Protein AF-E3I6N0-F1 (afdb_monomer)

Solvent-accessible surface area (backbone atoms only — not comparable to full-atom values): 17277 Å² total; per-residue (Å²): 122,79,72,54,41,56,37,27,26,34,64,84,80,72,40,78,39,50,38,68,69,79,59,71,55,56,76,66,51,49,51,51,48,31,53,46,32,60,52,23,57,79,72,73,61,48,51,40,18,34,50,80,76,58,37,58,34,31,53,44,63,76,92,79,48,77,44,55,40,58,45,97,88,42,46,78,86,33,54,53,37,83,80,62,90,74,82,81,81,77,82,87,67,74,85,97,75,76,77,67,69,65,63,55,52,56,40,51,52,41,40,51,49,55,45,45,73,60,14,68,61,48,44,77,66,47,60,71,55,41,80,41,75,45,56,92,92,70,52,70,49,60,39,46,34,38,31,26,48,68,94,43,41,36,33,33,37,72,64,65,100,80,71,56,70,66,63,53,52,55,50,50,53,51,32,47,79,51,69,25,37,64,46,58,31,29,84,55,56,78,83,43,69,81,40,70,77,48,46,50,51,31,72,70,44,80,32,50,47,33,26,64,43,67,68,16,53,48,50,15,66,76,69,36,36,46,31,25,33,36,35,34,43,43,73,43,74,78,88,84,53,81,46,74,49,82,47,73,47,81,42,42,60,89,48,46,42,82,52,99,60,42,75,43,45,80,88,57,58,35,62,56,56,45,18,64,76,67,74,46,54,69,67,57,51,52,52,50,52,52,49,59,49,60,72,63,68,76,66,131

Radius of gyration: 21.7 Å; Cα contacts (8 Å, |Δi|>4): 474; chains: 1; bounding box: 38×61×58 Å

Secondary structure (DSSP, 8-state):
------EEEETTTTEEEEHHHHT---HHHHHHHHHHHHHHHHHT--SEEETTT--BEEEEESSS-EEEEE-TTS-TT-TT-TT-S---------SSS---THHHHHHHHHHHHHHHHHSTTEE--PPTT--EEPSTTS-EE--SEEEEETTEEEEEEEPPTT--HHHHHHHHHHHHHTT-EEEEEES-HHHHTTSHHHHHHHHHTTTEEEE--HHHHHHHHHHTS-EEEEEEEEEEE-SS-EEEEEEEEEEEGGGEEEETTEEEETTB-HHHHHHHHHT--HHHHHHHHHHHHHTTS---

Foldseek 3Di:
DQLFLQWKQFQVVRAIDGQCVVCVDPPVVLVVQQVVLVVCVVVVNARIARLQPRAGWHWDADPHDTTIAHDPVPCLVPLNHDCNDPDDDDDDDDDDDDDDPVSNLSSVLSLVLSLLVQAPQKDPWDDAQDWDQADPPLGIGGARIWIGRNNATEGEHEDDLDDAPVVVVSVLVSCLNRRHAYAYEYACVPVQVPDDRSVVVCVLQLFKHWYDYSVQSSCSSVVSFRKTWMKGWAWDDPPPDIDIDIDIDIATPVQWDQPSSHTHGVVDNRVVNVCVVVVHDPVVVVVVSVVVVVVVVPDD

Organism: Rhodomicrobium vannielii (strain ATCC 17100 / DSM 162 / LMG 4299 / NCIMB 10020 / ATH 3.1.1) (NCBI:txid648757)

Sequence (300 aa):
MPLGIPVVYDSISGNLVETKLALDLDDKGISHLRARTRQERRSGASRYHCGLCRDPLYVSNSGGIPHFAHYIESGRHCAWRAGSPRNLDEISASRFGGKPEGKLHAGLLRTLKVLCERSTGFSEVGTPNATFFGIEGTGHRYPDLQACFLEHRLAFEFQPSRTYLTTISDREIFYRQNRVFLIWLFHDFENWKGRQTERDIVALRSRHAFELDEQAIISTIESGSLTFKAHWQLPEYNGAQLSWHWESRLVRMEELHFDDFLVETLAAQPWLCEAELLNMTHAALIIKFEKYWAERLDWG

Structure (mmCIF, N/CA/C/O backbone):
data_AF-E3I6N0-F1
#
_entry.id   AF-E3I6N0-F1
#
loop_
_atom_site.group_PDB
_atom_site.id
_atom_site.type_symbol
_atom_site.label_atom_id
_atom_site.label_alt_id
_atom_site.label_comp_id
_atom_site.label_asym_id
_atom_site.label_entity_id
_atom_site.label_seq_id
_atom_site.pdbx_PDB_ins_code
_atom_site.Cartn_x
_atom_site.Cartn_y
_atom_site.Cartn_z
_atom_site.occupancy
_atom_site.B_iso_or_equiv
_atom_site.auth_seq_id
_atom_site.auth_comp_id
_atom_site.auth_asym_id
_atom_site.auth_atom_id
_atom_site.pdbx_PDB_model_num
ATOM 1 N N . MET A 1 1 ? 11.598 4.810 8.500 1.00 31.25 1 MET A N 1
ATOM 2 C CA . MET A 1 1 ? 10.795 5.756 9.315 1.00 31.25 1 MET A CA 1
ATOM 3 C C . MET A 1 1 ? 9.701 4.987 10.043 1.00 31.25 1 MET A C 1
ATOM 5 O O . MET A 1 1 ? 9.278 3.977 9.497 1.00 31.25 1 MET A O 1
ATOM 9 N N . PRO A 1 2 ? 9.236 5.374 11.250 1.00 35.50 2 PRO A N 1
ATOM 10 C CA . PRO A 1 2 ? 7.890 4.955 11.642 1.00 35.50 2 PRO A CA 1
ATOM 11 C C . PRO A 1 2 ? 6.936 5.467 10.556 1.00 35.50 2 PRO A C 1
ATOM 13 O O . PRO A 1 2 ? 7.168 6.565 10.056 1.00 35.50 2 PRO A O 1
ATOM 16 N N . LEU A 1 3 ? 5.930 4.689 10.162 1.00 50.62 3 LEU A N 1
ATOM 17 C CA . LEU A 1 3 ? 4.883 5.174 9.262 1.00 50.62 3 LEU A CA 1
ATOM 18 C C . LEU A 1 3 ? 4.161 6.305 10.000 1.00 50.62 3 LEU A C 1
ATOM 20 O O . LEU A 1 3 ? 3.264 6.065 10.808 1.00 50.62 3 LEU A O 1
ATOM 24 N N . GLY A 1 4 ? 4.670 7.527 9.842 1.00 68.19 4 GLY A N 1
ATOM 25 C CA . GLY A 1 4 ? 3.975 8.730 10.250 1.00 68.19 4 GLY A CA 1
ATOM 26 C C . GLY A 1 4 ? 2.660 8.783 9.494 1.00 68.19 4 GLY A C 1
ATOM 27 O O . GLY A 1 4 ? 2.481 8.075 8.507 1.00 68.19 4 GLY A O 1
ATOM 28 N N . ILE A 1 5 ? 1.732 9.602 9.969 1.00 81.56 5 ILE A N 1
ATOM 29 C CA . ILE A 1 5 ? 0.503 9.869 9.228 1.00 81.56 5 ILE A CA 1
ATOM 30 C C . ILE A 1 5 ? 0.931 10.393 7.850 1.00 81.56 5 ILE A C 1
ATOM 32 O O . ILE A 1 5 ? 1.545 11.456 7.822 1.00 81.56 5 ILE A O 1
ATOM 36 N N . PRO A 1 6 ? 0.702 9.657 6.748 1.00 78.12 6 PRO A N 1
ATOM 37 C CA . PRO A 1 6 ? 1.181 10.054 5.425 1.00 78.12 6 PRO A CA 1
ATOM 38 C C . PRO A 1 6 ? 0.300 11.156 4.829 1.00 78.12 6 PRO A C 1
ATOM 40 O O . PRO A 1 6 ? 0.752 11.962 4.032 1.00 78.12 6 PRO A O 1
ATOM 43 N N . VAL A 1 7 ? -0.958 11.225 5.268 1.00 85.62 7 VAL A N 1
ATOM 44 C CA . VAL A 1 7 ? -1.957 12.138 4.717 1.00 85.62 7 VAL A CA 1
ATOM 45 C C . VAL A 1 7 ? -2.732 12.796 5.835 1.00 85.62 7 VAL A C 1
ATOM 47 O O . VAL A 1 7 ? -3.233 12.122 6.747 1.00 85.62 7 VAL A O 1
ATOM 50 N N . VAL A 1 8 ? -2.902 14.106 5.732 1.00 91.44 8 VAL A N 1
ATOM 51 C CA . VAL A 1 8 ? -3.792 14.867 6.602 1.00 91.44 8 VAL A CA 1
ATOM 52 C C . VAL A 1 8 ? -4.948 15.439 5.808 1.00 91.44 8 VAL A C 1
ATOM 54 O O . VAL A 1 8 ? -4.796 15.831 4.660 1.00 91.44 8 VAL A O 1
ATOM 57 N N . TYR A 1 9 ? -6.117 15.498 6.428 1.00 91.75 9 TYR A N 1
ATOM 58 C CA . TYR A 1 9 ? -7.195 16.349 5.959 1.00 91.75 9 TYR A CA 1
ATOM 59 C C . TYR A 1 9 ? -7.017 17.740 6.560 1.00 91.75 9 TYR A C 1
ATOM 61 O O . TYR A 1 9 ? -6.956 17.878 7.786 1.00 91.75 9 TYR A O 1
ATOM 69 N N . ASP A 1 10 ? -6.925 18.750 5.704 1.00 92.94 10 ASP A N 1
ATOM 70 C CA . ASP A 1 10 ? -6.882 20.152 6.097 1.00 92.94 10 ASP A CA 1
ATOM 71 C C . ASP A 1 10 ? -8.290 20.746 6.006 1.00 92.94 10 ASP A C 1
ATOM 73 O O . ASP A 1 10 ? -8.842 20.920 4.921 1.00 92.94 10 ASP A O 1
ATOM 77 N N . SER A 1 11 ? -8.879 21.078 7.154 1.00 90.69 11 SER A N 1
ATOM 78 C CA . SER A 1 11 ? -10.244 21.603 7.213 1.00 90.69 11 SER A CA 1
ATOM 79 C C . SER A 1 11 ? -10.406 22.996 6.601 1.00 90.69 11 SER A C 1
ATOM 81 O O . SER A 1 11 ? -11.535 23.383 6.313 1.00 90.69 11 SER A O 1
ATOM 83 N N . ILE A 1 12 ? -9.315 23.740 6.371 1.00 89.88 12 ILE A N 1
ATOM 84 C CA . ILE A 1 12 ? -9.377 25.037 5.683 1.00 89.88 12 ILE A CA 1
ATOM 85 C C . ILE A 1 12 ? -9.515 24.843 4.176 1.00 89.88 12 ILE A C 1
ATOM 87 O O . ILE A 1 12 ? -10.344 25.500 3.553 1.00 89.88 12 ILE A O 1
ATOM 91 N N . SER A 1 13 ? -8.697 23.972 3.584 1.00 89.12 13 SER A N 1
ATOM 92 C CA . SER A 1 13 ? -8.760 23.707 2.143 1.00 89.12 13 SER A CA 1
ATOM 93 C C . SER A 1 13 ? -9.886 22.740 1.774 1.00 89.12 13 SER A C 1
ATOM 95 O O . SER A 1 13 ? -10.303 22.716 0.621 1.00 89.12 13 SER A O 1
ATOM 97 N N . GLY A 1 14 ? -10.368 21.944 2.733 1.00 88.44 14 GLY A N 1
ATOM 98 C CA . GLY A 1 14 ? -11.331 20.872 2.487 1.00 88.44 14 GLY A CA 1
ATOM 99 C C . GLY A 1 14 ? -10.721 19.663 1.774 1.00 88.44 14 GLY A C 1
ATOM 100 O O . GLY A 1 14 ? -11.461 18.785 1.338 1.00 88.44 14 GLY A O 1
ATOM 101 N N . ASN A 1 15 ? -9.391 19.597 1.669 1.00 87.81 15 ASN A N 1
ATOM 102 C CA . ASN A 1 15 ? -8.685 18.597 0.874 1.00 87.81 15 ASN A CA 1
ATOM 103 C C . ASN A 1 15 ? -7.792 17.697 1.728 1.00 87.81 15 ASN A C 1
ATOM 105 O O . ASN A 1 15 ? -7.414 18.020 2.861 1.00 87.81 15 ASN A O 1
ATOM 109 N N . LEU A 1 16 ? -7.448 16.549 1.152 1.00 86.75 16 LEU A N 1
ATOM 110 C CA . LEU A 1 16 ? -6.368 15.706 1.639 1.00 86.75 16 LEU A CA 1
ATOM 111 C C . LEU A 1 16 ? -5.040 16.276 1.134 1.00 86.75 16 LEU A C 1
ATOM 113 O O . LEU A 1 16 ? -4.947 16.785 0.023 1.00 86.75 16 LEU A O 1
ATOM 117 N N . VAL A 1 17 ? -4.031 16.265 1.997 1.00 88.81 17 VAL A N 1
ATOM 118 C CA . VAL A 1 17 ? -2.721 16.857 1.729 1.00 88.81 17 VAL A CA 1
ATOM 119 C C . VAL A 1 17 ? -1.645 15.886 2.199 1.00 88.81 17 VAL A C 1
ATOM 121 O O . VAL A 1 17 ? -1.730 15.356 3.314 1.00 88.81 17 VAL A O 1
ATOM 124 N N . GLU A 1 18 ? -0.626 15.675 1.359 1.00 85.25 18 GLU A N 1
ATOM 125 C CA . GLU A 1 18 ? 0.615 14.988 1.736 1.00 85.25 18 GLU A CA 1
ATOM 126 C C . GLU A 1 18 ? 1.183 15.597 3.014 1.00 85.25 18 GLU A C 1
ATOM 128 O O . GLU A 1 18 ? 1.328 16.818 3.130 1.00 85.25 18 GLU A O 1
ATOM 133 N N . THR A 1 19 ? 1.561 14.757 3.975 1.00 85.94 19 THR A N 1
ATOM 134 C CA . THR A 1 19 ? 2.142 15.245 5.228 1.00 85.94 19 THR A CA 1
ATOM 135 C C . THR A 1 19 ? 3.418 16.035 4.977 1.00 85.94 19 THR A C 1
ATOM 137 O O . THR A 1 19 ? 3.652 17.028 5.664 1.00 85.94 19 THR A O 1
ATOM 140 N N . LYS A 1 20 ? 4.227 15.632 3.990 1.00 83.56 20 LYS A N 1
ATOM 141 C CA . LYS A 1 20 ? 5.432 16.378 3.606 1.00 83.56 20 LYS A CA 1
ATOM 142 C C . LYS A 1 20 ? 5.096 17.794 3.156 1.00 83.56 20 LYS A C 1
ATOM 144 O O . LYS A 1 20 ? 5.704 18.726 3.658 1.00 83.56 20 LYS A O 1
ATOM 149 N N . LEU A 1 21 ? 4.091 17.952 2.297 1.00 85.94 21 LEU A N 1
ATOM 150 C CA . LEU A 1 21 ? 3.661 19.260 1.805 1.00 85.94 21 LEU A CA 1
ATOM 151 C C . LEU A 1 21 ? 3.028 20.109 2.919 1.00 85.94 21 LEU A C 1
ATOM 153 O O . LEU A 1 21 ? 3.318 21.293 3.050 1.00 85.94 21 LEU A O 1
ATOM 157 N N . ALA A 1 22 ? 2.209 19.501 3.781 1.00 88.94 22 ALA A N 1
ATOM 158 C CA . ALA A 1 22 ? 1.596 20.187 4.920 1.00 88.94 22 ALA A CA 1
ATOM 159 C C . ALA A 1 22 ? 2.615 20.635 5.992 1.00 88.94 22 ALA A C 1
ATOM 161 O O . ALA A 1 22 ? 2.304 21.497 6.821 1.00 8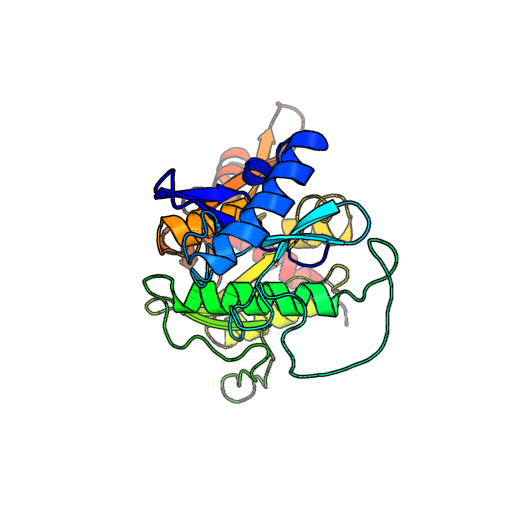8.94 22 ALA A O 1
ATOM 162 N N . LEU A 1 23 ? 3.810 20.038 5.996 1.00 90.06 23 LEU A N 1
ATOM 163 C CA . LEU A 1 23 ? 4.926 20.365 6.884 1.00 90.06 23 LEU A CA 1
ATOM 164 C C . LEU A 1 23 ? 6.101 21.023 6.147 1.00 90.06 23 LEU A C 1
ATOM 166 O O . LEU A 1 23 ? 7.162 21.169 6.752 1.00 90.06 23 LEU A O 1
ATOM 170 N N . ASP A 1 24 ? 5.925 21.439 4.891 1.00 89.38 24 ASP A N 1
ATOM 171 C CA . ASP A 1 24 ? 6.944 22.160 4.124 1.00 89.38 24 ASP A CA 1
ATOM 172 C C . ASP A 1 24 ? 6.998 23.627 4.575 1.00 89.38 24 ASP A C 1
ATOM 174 O O . ASP A 1 24 ? 6.466 24.545 3.952 1.00 89.38 24 ASP A O 1
ATOM 178 N N . LEU A 1 25 ? 7.541 23.824 5.774 1.00 88.56 25 LEU A N 1
ATOM 179 C CA . LEU A 1 25 ? 7.637 25.098 6.471 1.00 88.56 25 LEU A CA 1
ATOM 180 C C . LEU A 1 25 ? 9.044 25.242 7.054 1.00 88.56 25 LEU A C 1
ATOM 182 O O . LEU A 1 25 ? 9.685 24.257 7.421 1.00 88.56 25 LEU A O 1
ATOM 186 N N . ASP A 1 26 ? 9.490 26.484 7.224 1.00 88.06 26 ASP A N 1
ATOM 187 C CA . ASP A 1 26 ? 10.712 26.782 7.967 1.00 88.06 26 ASP A CA 1
ATOM 188 C C . ASP A 1 26 ? 10.567 26.448 9.469 1.00 88.06 26 ASP A C 1
ATOM 190 O O . ASP A 1 26 ? 9.471 26.218 9.992 1.00 88.06 26 ASP A O 1
ATOM 194 N N . ASP A 1 27 ? 11.678 26.448 10.211 1.00 85.19 27 ASP A N 1
ATOM 195 C CA . ASP A 1 27 ? 11.686 26.107 11.644 1.00 85.19 27 ASP A CA 1
ATOM 196 C C . ASP A 1 27 ? 10.725 26.972 12.475 1.00 85.19 27 ASP A C 1
ATOM 198 O O . ASP A 1 27 ? 10.099 26.508 13.443 1.00 85.19 27 ASP A O 1
ATOM 202 N N . LYS A 1 28 ? 10.582 28.244 12.087 1.00 88.88 28 LYS A N 1
ATOM 203 C CA . LYS A 1 28 ? 9.653 29.183 12.713 1.00 88.88 28 LYS A CA 1
ATOM 204 C C . LYS A 1 28 ? 8.205 28.786 12.417 1.00 88.88 28 LYS A C 1
ATOM 206 O O . LYS A 1 28 ? 7.396 28.722 13.347 1.00 88.88 28 LYS A O 1
ATOM 211 N N . GLY A 1 29 ? 7.883 28.464 11.168 1.00 89.19 29 GLY A N 1
ATOM 212 C CA . GLY A 1 29 ? 6.583 27.976 10.726 1.00 89.19 29 GLY A CA 1
ATOM 213 C C . GLY A 1 29 ? 6.192 26.669 11.410 1.00 89.19 29 GLY A C 1
ATOM 214 O O . GLY A 1 29 ? 5.095 26.577 11.965 1.00 89.19 29 GLY A O 1
ATOM 215 N N . ILE A 1 30 ? 7.110 25.703 11.501 1.00 89.88 30 ILE A N 1
ATOM 216 C CA . ILE A 1 30 ? 6.910 24.461 12.261 1.00 89.88 30 ILE A CA 1
ATOM 217 C C . ILE A 1 30 ? 6.642 24.758 13.738 1.00 89.88 30 ILE A C 1
ATOM 219 O O . ILE A 1 30 ? 5.720 24.191 14.330 1.00 89.88 30 ILE A O 1
ATOM 223 N N . SER A 1 31 ? 7.402 25.663 14.356 1.00 87.19 31 SER A N 1
ATOM 224 C CA . SER A 1 31 ? 7.208 26.035 15.763 1.00 87.19 31 SER A CA 1
ATOM 225 C C . SER A 1 31 ? 5.839 26.678 16.010 1.00 87.19 31 SER A C 1
ATOM 227 O O . SER A 1 31 ? 5.142 26.296 16.957 1.00 87.19 31 SER A O 1
ATOM 229 N N . HIS A 1 32 ? 5.403 27.582 15.128 1.00 90.38 32 HIS A N 1
ATOM 230 C CA . HIS A 1 32 ? 4.064 28.169 15.183 1.00 90.38 32 HIS A CA 1
ATOM 231 C C . HIS A 1 32 ? 2.970 27.124 14.976 1.00 90.38 32 HIS A C 1
ATOM 233 O O . HIS A 1 32 ? 2.006 27.089 15.741 1.00 90.38 32 HIS A O 1
ATOM 239 N N . LEU A 1 33 ? 3.124 26.234 13.997 1.00 90.31 33 LEU A N 1
ATOM 240 C CA . LEU A 1 33 ? 2.146 25.192 13.706 1.00 90.31 33 LEU A CA 1
ATOM 241 C C . LEU A 1 33 ? 1.995 24.202 14.874 1.00 90.31 33 LEU A C 1
ATOM 243 O O . LEU A 1 33 ? 0.883 23.801 15.231 1.00 90.31 33 LEU A O 1
ATOM 247 N N . ARG A 1 34 ? 3.099 23.856 15.542 1.00 90.19 34 ARG A N 1
ATOM 248 C CA . ARG A 1 34 ? 3.086 23.045 16.769 1.00 90.19 34 ARG A CA 1
ATOM 249 C C . ARG A 1 34 ? 2.342 23.729 17.912 1.00 90.19 34 ARG A C 1
ATOM 251 O O . ARG A 1 34 ? 1.561 23.076 18.602 1.00 90.19 34 ARG A O 1
ATOM 258 N N . ALA A 1 35 ? 2.580 25.023 18.128 1.00 87.44 35 ALA A N 1
ATOM 259 C CA . ALA A 1 35 ? 1.868 25.788 19.149 1.00 87.44 35 ALA A CA 1
ATOM 260 C C . ALA A 1 35 ? 0.366 25.858 18.832 1.00 87.44 35 ALA A C 1
ATOM 262 O O . ALA A 1 35 ? -0.466 25.562 19.693 1.00 87.44 35 ALA A O 1
ATOM 263 N N . ARG A 1 36 ? 0.031 26.151 17.571 1.00 89.12 36 ARG A N 1
ATOM 264 C CA . ARG A 1 36 ? -1.346 26.299 17.097 1.00 89.12 36 ARG A CA 1
ATOM 265 C C . ARG A 1 36 ? -2.141 25.006 17.228 1.00 89.12 36 ARG A C 1
ATOM 267 O O . ARG A 1 36 ? -3.167 25.003 17.892 1.00 89.12 36 ARG A O 1
ATOM 274 N N . THR A 1 37 ? -1.633 23.885 16.716 1.00 88.50 37 THR A N 1
ATOM 275 C CA . THR A 1 37 ? -2.331 22.584 16.805 1.00 88.50 37 THR A CA 1
ATOM 276 C C . THR A 1 37 ? -2.563 22.123 18.249 1.00 88.50 37 THR A C 1
ATOM 278 O O . THR A 1 37 ? -3.537 21.434 18.546 1.00 88.50 37 THR A O 1
ATOM 281 N N . ARG A 1 38 ? -1.714 22.524 19.204 1.00 83.25 38 ARG A N 1
ATOM 282 C CA . ARG A 1 38 ? -1.959 22.267 20.635 1.00 83.25 38 ARG A CA 1
ATOM 283 C C . ARG A 1 38 ? -3.056 23.158 21.218 1.00 83.25 38 ARG A C 1
ATOM 285 O O . ARG A 1 38 ? -3.805 22.693 22.075 1.00 83.25 38 ARG A O 1
ATOM 292 N N . GLN A 1 39 ? -3.143 24.409 20.771 1.00 83.25 39 GLN A N 1
ATOM 293 C CA . GLN A 1 39 ? -4.188 25.348 21.173 1.00 83.25 39 GLN A CA 1
ATOM 294 C C . GLN A 1 39 ? -5.548 24.963 20.577 1.00 83.25 39 GLN A C 1
ATOM 296 O O . GLN A 1 39 ? -6.521 24.869 21.320 1.00 83.25 39 GLN A O 1
ATOM 301 N N . GLU A 1 40 ? -5.596 24.666 19.277 1.00 83.38 40 GLU A N 1
ATOM 302 C CA . GLU A 1 40 ? -6.806 24.279 18.538 1.00 83.38 40 GLU A CA 1
ATOM 303 C C . GLU A 1 40 ? -7.504 23.054 19.149 1.00 83.38 40 GLU A C 1
ATOM 305 O O . GLU A 1 40 ? -8.732 22.990 19.175 1.00 83.38 40 GLU A O 1
ATOM 310 N N . ARG A 1 41 ? -6.740 22.109 19.722 1.00 75.31 41 ARG A N 1
ATOM 311 C CA . ARG A 1 41 ? -7.311 20.965 20.453 1.00 75.31 41 ARG A CA 1
ATOM 312 C C . ARG A 1 41 ? -8.241 21.415 21.578 1.00 75.31 41 ARG A C 1
ATOM 314 O O . ARG A 1 41 ? -9.280 20.805 21.794 1.00 75.31 41 ARG A O 1
ATOM 321 N N . ARG A 1 42 ? -7.848 22.451 22.327 1.00 70.19 42 ARG A N 1
ATOM 322 C CA . ARG A 1 42 ? -8.598 22.926 23.501 1.00 70.19 42 ARG A CA 1
ATOM 323 C C . ARG A 1 42 ? -9.908 23.597 23.105 1.00 70.19 42 ARG A C 1
ATOM 325 O O . ARG A 1 42 ? -10.847 23.562 23.886 1.00 70.19 42 ARG A O 1
ATOM 332 N N . SER A 1 43 ? -9.961 24.192 21.916 1.00 76.75 43 SER A N 1
ATOM 333 C CA . SER A 1 43 ? -11.157 24.844 21.382 1.00 76.75 43 SER A CA 1
ATOM 334 C C . SER A 1 43 ? -12.005 23.935 20.488 1.00 76.75 43 SER A C 1
ATOM 336 O O . SER A 1 43 ? -13.040 24.379 20.007 1.00 76.75 43 SER A O 1
ATOM 338 N N . GLY A 1 44 ? -11.575 22.693 20.228 1.00 76.38 44 GLY A N 1
ATOM 339 C CA . GLY A 1 44 ? -12.253 21.776 19.303 1.00 76.38 44 GLY A CA 1
ATOM 340 C C . GLY A 1 44 ? -12.170 22.191 17.828 1.00 76.38 44 GLY A C 1
ATOM 341 O O . GLY A 1 44 ? -12.856 21.609 16.996 1.00 76.38 44 GLY A O 1
ATOM 342 N N . ALA A 1 45 ? -11.328 23.173 17.493 1.00 84.06 45 ALA A N 1
ATOM 343 C CA . ALA A 1 45 ? -11.215 23.770 16.160 1.00 84.06 45 ALA A CA 1
ATOM 344 C C . ALA A 1 45 ? -9.928 23.327 15.445 1.00 84.06 45 ALA A C 1
ATOM 346 O O . ALA A 1 45 ? -9.219 24.141 14.855 1.00 84.06 45 ALA A O 1
ATOM 347 N N . SER A 1 46 ? -9.576 22.044 15.569 1.00 90.12 46 SER A N 1
ATOM 348 C CA . SER A 1 46 ? -8.389 21.482 14.921 1.00 90.12 46 SER A CA 1
ATOM 349 C C . SER A 1 46 ? -8.449 21.684 13.414 1.00 90.12 46 SER A C 1
ATOM 351 O O . SER A 1 46 ? -9.425 21.317 12.769 1.00 90.12 46 SER A O 1
ATOM 353 N N . ARG A 1 47 ? -7.388 22.262 12.843 1.00 92.44 47 ARG A N 1
ATOM 354 C CA . ARG A 1 47 ? -7.282 22.380 11.386 1.00 92.44 47 ARG A CA 1
ATOM 355 C C . ARG A 1 47 ? -6.992 21.033 10.735 1.00 92.44 47 ARG A C 1
ATOM 357 O O . ARG A 1 47 ? -7.595 20.669 9.733 1.00 92.44 47 ARG A O 1
ATOM 364 N N . TYR A 1 48 ? -6.018 20.318 11.290 1.00 93.75 48 TYR A N 1
ATOM 365 C CA . TYR A 1 48 ? -5.504 19.095 10.691 1.00 93.75 48 TYR A CA 1
ATOM 366 C C . TYR A 1 48 ? -6.115 17.864 11.344 1.00 93.75 48 TYR A C 1
ATOM 368 O O . TYR A 1 48 ? -6.072 17.689 12.565 1.00 93.75 48 TYR A O 1
ATOM 376 N N . HIS A 1 49 ? -6.635 16.990 10.495 1.00 92.50 49 HIS A N 1
ATOM 377 C CA . HIS A 1 49 ? -7.233 15.717 10.857 1.00 92.50 49 HIS A CA 1
ATOM 378 C C . HIS A 1 49 ? -6.523 14.575 10.135 1.00 92.50 49 HIS A C 1
ATOM 380 O O . HIS A 1 49 ? -5.876 14.768 9.110 1.00 92.50 49 HIS A O 1
ATOM 386 N N . CYS A 1 50 ? -6.648 13.358 10.649 1.00 89.88 50 CYS A N 1
ATOM 387 C CA . CYS A 1 50 ? -6.139 12.170 9.981 1.00 89.88 50 CYS A CA 1
ATOM 388 C C . CYS A 1 50 ? -6.841 11.967 8.638 1.00 89.88 50 CYS A C 1
ATOM 390 O O . CYS A 1 50 ? -8.067 11.893 8.606 1.00 89.88 50 CYS A O 1
ATOM 392 N N . GLY A 1 51 ? -6.087 11.809 7.546 1.00 86.00 51 GLY A N 1
ATOM 393 C CA . GLY A 1 51 ? -6.677 11.466 6.248 1.00 86.00 51 GLY A CA 1
ATOM 394 C C . GLY A 1 51 ? -7.463 10.149 6.285 1.00 86.00 51 GLY A C 1
ATOM 395 O O . GLY A 1 51 ? -8.483 10.017 5.617 1.00 86.00 51 GLY A O 1
ATOM 396 N N . LEU A 1 52 ? -7.051 9.213 7.150 1.00 82.25 52 LEU A N 1
ATOM 397 C CA . LEU A 1 52 ? -7.727 7.939 7.369 1.00 82.25 52 LEU A CA 1
ATOM 398 C C . LEU A 1 52 ? -8.896 8.084 8.355 1.00 82.25 52 LEU A C 1
ATOM 400 O O . LEU A 1 52 ? -10.054 8.098 7.955 1.00 82.25 52 LEU A O 1
ATOM 404 N N . CYS A 1 53 ? -8.652 8.204 9.660 1.00 84.38 53 CYS A N 1
ATOM 405 C CA . CYS A 1 53 ? -9.743 8.149 10.642 1.00 84.38 53 CYS A CA 1
ATOM 406 C C . CYS A 1 53 ? -10.487 9.475 10.865 1.00 84.38 53 CYS A C 1
ATOM 408 O O . CYS A 1 53 ? -11.446 9.481 11.624 1.00 84.38 53 CYS A O 1
ATOM 410 N N . ARG A 1 54 ? -10.061 10.582 10.238 1.00 87.75 54 ARG A N 1
ATOM 411 C CA . ARG A 1 54 ? -10.599 11.946 10.434 1.00 87.75 54 ARG A CA 1
ATOM 412 C C . ARG A 1 54 ? -10.473 12.510 11.855 1.00 87.75 54 ARG A C 1
ATOM 414 O O . ARG A 1 54 ? -10.904 13.634 12.111 1.00 87.75 54 ARG A O 1
ATOM 421 N N . ASP A 1 55 ? -9.797 11.807 12.761 1.00 90.06 55 ASP A N 1
ATOM 422 C CA . ASP A 1 55 ? -9.544 12.329 14.102 1.00 90.06 55 ASP A CA 1
ATOM 423 C C . ASP A 1 55 ? -8.568 13.515 14.085 1.00 90.06 55 ASP A C 1
ATOM 425 O O . ASP A 1 55 ? -7.630 13.523 13.282 1.00 90.06 55 ASP A O 1
ATOM 429 N N . PRO A 1 56 ? -8.727 14.482 15.007 1.00 91.69 56 PRO A N 1
ATOM 430 C CA . PRO A 1 56 ? -7.813 15.608 15.162 1.00 91.69 56 PRO A CA 1
ATOM 431 C C . PRO A 1 56 ? -6.357 15.194 15.398 1.00 91.69 56 PRO A C 1
ATOM 433 O O . PRO A 1 56 ? -6.079 14.247 16.148 1.00 91.69 56 PRO A O 1
ATOM 436 N N . LEU A 1 57 ? -5.432 15.966 14.823 1.00 91.44 57 LEU A N 1
ATOM 437 C CA . LEU A 1 57 ? -3.988 15.748 14.899 1.00 91.44 57 LEU A CA 1
ATOM 438 C C . LEU A 1 57 ? -3.241 16.947 15.478 1.00 91.44 57 LEU A C 1
ATOM 440 O O . LEU A 1 57 ? -3.685 18.090 15.393 1.00 91.44 57 LEU A O 1
ATOM 444 N N . TYR A 1 58 ? -2.041 16.684 15.996 1.00 90.75 58 TYR A N 1
ATOM 445 C CA . TYR A 1 58 ? -1.063 17.721 16.318 1.00 90.75 58 TYR A CA 1
ATOM 446 C C . TYR A 1 58 ? 0.279 17.471 15.652 1.00 90.75 58 TYR A C 1
ATOM 448 O O . TYR A 1 58 ? 0.618 16.338 15.309 1.00 90.75 58 TYR A O 1
ATOM 456 N N . VAL A 1 59 ? 1.075 18.535 15.539 1.00 90.19 59 VAL A N 1
ATOM 457 C CA . VAL A 1 59 ? 2.462 18.414 15.089 1.00 90.19 59 VAL A CA 1
ATOM 458 C C . VAL A 1 59 ? 3.360 18.080 16.279 1.00 90.19 59 VAL A C 1
ATOM 460 O O . VAL A 1 59 ? 3.503 18.840 17.246 1.00 90.19 59 VAL A O 1
ATOM 463 N N . SER A 1 60 ? 3.967 16.903 16.214 1.00 86.25 60 SER A N 1
ATOM 464 C CA . SER A 1 60 ? 5.004 16.450 17.129 1.00 86.25 60 SER A CA 1
ATOM 465 C C . SER A 1 60 ? 6.382 16.740 16.539 1.00 86.25 60 SER A C 1
ATOM 467 O O . SER A 1 60 ? 6.532 16.982 15.345 1.00 86.25 60 SER A O 1
ATOM 469 N N . ASN A 1 61 ? 7.404 16.717 17.388 1.00 78.50 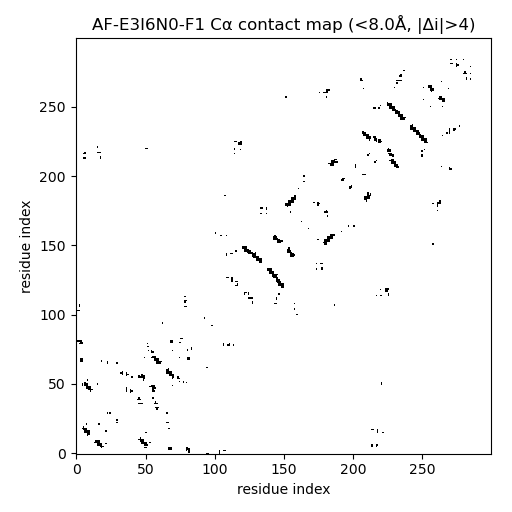61 ASN A N 1
ATOM 470 C CA . ASN A 1 61 ? 8.788 16.804 16.947 1.00 78.50 61 ASN A CA 1
ATOM 471 C C . ASN A 1 61 ? 9.618 15.790 17.737 1.00 78.50 61 ASN A C 1
ATOM 473 O O . ASN A 1 61 ? 10.150 16.093 18.804 1.00 78.50 61 ASN A O 1
ATOM 477 N N . SER A 1 62 ? 9.667 14.553 17.245 1.00 68.12 62 SER A N 1
ATOM 478 C CA . SER A 1 62 ? 10.426 13.483 17.895 1.00 68.12 62 SER A CA 1
ATOM 479 C C . SER A 1 62 ? 11.818 13.449 17.296 1.00 68.12 62 SER A C 1
ATOM 481 O O . SER A 1 62 ? 11.986 12.947 16.187 1.00 68.12 62 SER A O 1
ATOM 483 N N . GLY A 1 63 ? 12.769 14.007 18.054 1.00 63.97 63 GLY A N 1
ATOM 484 C CA . GLY A 1 63 ? 14.212 14.169 17.822 1.00 63.97 63 GLY A CA 1
ATOM 485 C C . GLY A 1 63 ? 14.644 15.187 16.749 1.00 63.97 63 GLY A C 1
ATOM 486 O O . GLY A 1 63 ? 15.777 15.132 16.289 1.00 63.97 63 GLY A O 1
ATOM 487 N N . GLY A 1 64 ? 13.765 16.070 16.275 1.00 70.56 64 GLY A N 1
ATOM 488 C CA . GLY A 1 64 ? 14.116 17.067 15.250 1.00 70.56 64 GLY A CA 1
ATOM 489 C C . GLY A 1 64 ? 13.525 16.819 13.860 1.00 70.56 64 GLY A C 1
ATOM 490 O O . GLY A 1 64 ? 13.958 17.451 12.915 1.00 70.56 64 GLY A O 1
ATOM 491 N N . ILE A 1 65 ? 12.564 15.899 13.716 1.00 75.44 65 ILE A N 1
ATOM 492 C CA . ILE A 1 65 ? 11.791 15.729 12.474 1.00 75.44 65 ILE A CA 1
ATOM 493 C C . ILE A 1 65 ? 10.317 15.977 12.823 1.00 75.44 65 ILE A C 1
ATOM 495 O O . ILE A 1 65 ? 9.754 15.216 13.635 1.00 75.44 65 ILE A O 1
ATOM 499 N N . PRO A 1 66 ? 9.693 17.035 12.274 1.00 82.69 66 PRO A N 1
ATOM 500 C CA . PRO A 1 66 ? 8.280 17.299 12.482 1.00 82.69 66 PRO A CA 1
ATOM 501 C C . PRO A 1 66 ? 7.424 16.226 11.806 1.00 82.69 66 PRO A C 1
ATOM 503 O O . PRO A 1 66 ? 7.741 15.746 10.723 1.00 82.69 66 PRO A O 1
ATOM 506 N N . HIS A 1 67 ? 6.345 15.817 12.468 1.00 86.94 67 HIS A N 1
ATOM 507 C CA . HIS A 1 67 ? 5.366 14.879 11.915 1.00 86.94 67 HIS A CA 1
ATOM 508 C C . HIS A 1 67 ? 4.012 15.067 12.594 1.00 86.94 67 HIS A C 1
ATOM 510 O O . HIS A 1 67 ? 3.941 15.490 13.754 1.00 86.94 67 HIS A O 1
ATOM 516 N N . PHE A 1 68 ? 2.937 14.705 11.901 1.00 89.75 68 PHE A N 1
ATOM 517 C CA . PHE A 1 68 ? 1.619 14.638 12.516 1.00 89.75 68 PHE A CA 1
ATOM 518 C C . PHE A 1 68 ? 1.461 13.391 13.389 1.00 89.75 68 PHE A C 1
ATOM 520 O O . PHE A 1 68 ? 1.926 12.300 13.051 1.00 89.75 68 PHE A O 1
ATOM 527 N N . ALA A 1 69 ? 0.769 13.555 14.514 1.00 87.31 69 ALA A N 1
ATOM 528 C CA . ALA A 1 69 ? 0.459 12.486 15.449 1.00 87.31 69 ALA A CA 1
ATOM 529 C C . ALA A 1 69 ? -0.968 12.618 15.996 1.00 87.31 69 ALA A C 1
ATOM 531 O O . ALA A 1 69 ? -1.485 13.721 16.189 1.00 87.31 69 ALA A O 1
ATOM 532 N N . HIS A 1 70 ? -1.586 11.470 16.281 1.00 87.19 70 HIS A N 1
ATOM 533 C CA . HIS A 1 70 ? -2.850 11.406 17.011 1.00 87.19 70 HIS A CA 1
ATOM 534 C C . HIS A 1 70 ? -2.636 11.797 18.469 1.00 87.19 70 HIS A C 1
ATOM 536 O O . HIS A 1 70 ? -1.631 11.425 19.079 1.00 87.19 70 HIS A O 1
ATOM 542 N N . TYR A 1 71 ? -3.619 12.466 19.064 1.00 84.12 71 TYR A N 1
ATOM 543 C CA . TYR A 1 71 ? -3.634 12.683 20.504 1.00 84.12 71 TYR A CA 1
ATOM 544 C C . TYR A 1 71 ? -3.788 11.357 21.276 1.00 84.12 71 TYR A C 1
ATOM 546 O O . TYR A 1 71 ? -4.223 10.335 20.744 1.00 84.12 71 TYR A O 1
ATOM 554 N N . ILE A 1 72 ? -3.451 11.362 22.570 1.00 78.69 72 ILE A N 1
ATOM 555 C CA . ILE A 1 72 ? -3.519 10.168 23.440 1.00 78.69 72 ILE A CA 1
ATOM 556 C C . ILE A 1 72 ? -4.948 9.591 23.538 1.00 78.69 72 ILE A C 1
ATOM 558 O O . ILE A 1 72 ? -5.129 8.386 23.715 1.00 78.69 72 ILE A O 1
ATOM 5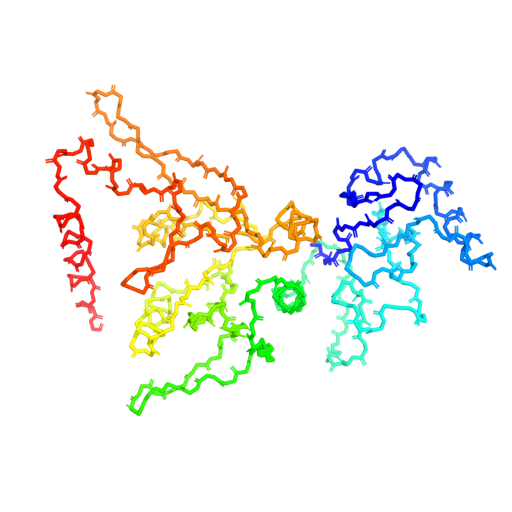62 N N . GLU A 1 73 ? -5.972 10.416 23.352 1.00 74.00 73 GLU A N 1
ATOM 563 C CA . GLU A 1 73 ? -7.374 10.002 23.479 1.00 74.00 73 GLU A CA 1
ATOM 564 C C . GLU A 1 73 ? -8.042 9.672 22.136 1.00 74.00 73 GLU A C 1
ATOM 566 O O . GLU A 1 73 ? -9.071 8.992 22.139 1.00 74.00 73 GLU A O 1
ATOM 571 N N . SER A 1 74 ? -7.453 10.101 21.010 1.00 77.88 74 SER A N 1
ATOM 572 C CA . SER A 1 74 ? -7.989 9.932 19.652 1.00 77.88 74 SER A CA 1
ATOM 573 C C . SER A 1 74 ? -7.204 8.901 18.835 1.00 77.88 74 SER A C 1
ATOM 575 O O . SER A 1 74 ? -6.105 8.479 19.209 1.00 77.88 74 SER A O 1
ATOM 577 N N . GLY A 1 75 ? -7.784 8.442 17.726 1.00 69.62 75 GLY A N 1
ATOM 578 C CA . GLY A 1 75 ? -7.127 7.556 16.770 1.00 69.62 75 GLY A CA 1
ATOM 579 C C . GLY A 1 75 ? -6.807 6.170 17.309 1.00 69.62 75 GLY A C 1
ATOM 580 O O . GLY A 1 75 ? -5.951 5.497 16.745 1.00 69.62 75 GLY A O 1
ATOM 581 N N . ARG A 1 76 ? -7.436 5.715 18.404 1.00 69.31 76 ARG A N 1
ATOM 582 C CA . ARG A 1 76 ? -7.060 4.457 19.089 1.00 69.31 76 ARG A CA 1
ATOM 583 C C . ARG A 1 76 ? -7.094 3.236 18.167 1.00 69.31 76 ARG A C 1
ATOM 585 O O . ARG A 1 76 ? -6.264 2.344 18.316 1.00 69.31 76 ARG A O 1
ATOM 592 N N . HIS A 1 77 ? -7.999 3.253 17.193 1.00 69.69 77 HIS A N 1
ATOM 593 C CA . HIS A 1 77 ? -8.158 2.219 16.171 1.00 69.69 77 HIS A CA 1
ATOM 594 C C . HIS A 1 77 ? -7.579 2.621 14.804 1.00 69.69 77 HIS A C 1
ATOM 596 O O . HIS A 1 77 ? -7.721 1.884 13.836 1.00 69.69 77 HIS A O 1
ATOM 602 N N . CYS A 1 78 ? -6.920 3.778 14.701 1.00 75.50 78 CYS A N 1
ATOM 603 C CA . CYS A 1 78 ? -6.324 4.237 13.454 1.00 75.50 78 CYS A CA 1
ATOM 604 C C . CYS A 1 78 ? -5.031 3.468 13.154 1.00 75.50 78 CYS A C 1
ATOM 606 O O . CYS A 1 78 ? -4.113 3.430 13.978 1.00 75.50 78 CYS A O 1
ATOM 608 N N . ALA A 1 79 ? -4.934 2.913 11.942 1.00 70.31 79 ALA A N 1
ATOM 609 C CA . ALA A 1 79 ? -3.752 2.191 11.470 1.00 70.31 79 ALA A CA 1
ATOM 610 C C . ALA A 1 79 ? -2.467 3.038 11.524 1.00 70.31 79 ALA A C 1
ATOM 612 O O . ALA A 1 79 ? -1.392 2.501 11.796 1.00 70.31 79 ALA A O 1
ATOM 613 N N . TRP A 1 80 ? -2.586 4.359 11.339 1.00 77.50 80 TRP A N 1
ATOM 614 C CA . TRP A 1 80 ? -1.467 5.312 11.349 1.00 77.50 80 TRP A CA 1
ATOM 615 C C . TRP A 1 80 ? -1.118 5.857 12.735 1.00 77.50 80 TRP A C 1
ATOM 617 O O . TRP A 1 80 ? -0.354 6.815 12.872 1.00 77.50 80 TRP A O 1
ATOM 627 N N . ARG A 1 81 ? -1.690 5.296 13.804 1.00 75.19 81 ARG A N 1
ATOM 628 C CA . ARG A 1 81 ? -1.325 5.700 15.157 1.00 75.19 81 ARG A CA 1
ATOM 629 C C . ARG A 1 81 ? 0.000 5.076 15.572 1.00 75.19 81 ARG A C 1
ATOM 631 O O . ARG A 1 81 ? 0.133 3.858 15.690 1.00 75.19 81 ARG A O 1
ATOM 638 N N . ALA A 1 82 ? 0.969 5.932 15.875 1.00 56.19 82 ALA A N 1
ATOM 639 C CA . ALA A 1 82 ? 2.204 5.518 16.521 1.00 56.19 82 ALA A CA 1
ATOM 640 C C . ALA A 1 82 ? 1.900 4.930 17.915 1.00 56.19 82 ALA A C 1
ATOM 642 O O . ALA A 1 82 ? 1.310 5.608 18.753 1.00 56.19 82 ALA A O 1
ATOM 643 N N . GLY A 1 83 ? 2.306 3.677 18.159 1.00 51.84 83 GLY A N 1
ATOM 644 C CA . GLY A 1 83 ? 2.234 3.042 19.483 1.00 51.84 83 GLY A CA 1
ATOM 645 C C . GLY A 1 83 ? 0.843 2.583 19.938 1.00 51.84 83 GLY A C 1
ATOM 646 O O . GLY A 1 83 ? 0.544 2.688 21.124 1.00 51.84 83 GLY A O 1
ATOM 647 N N . SER A 1 84 ? -0.024 2.096 19.038 1.00 44.78 84 SER A N 1
ATOM 648 C CA . SER A 1 84 ? -1.305 1.516 19.476 1.00 44.78 84 SER A CA 1
ATOM 649 C C . SER A 1 84 ? -1.083 0.296 20.402 1.00 44.78 84 SER A C 1
ATOM 651 O O . SER A 1 84 ? -0.239 -0.548 20.091 1.00 44.78 84 SER A O 1
ATOM 653 N N . PRO A 1 85 ? -1.793 0.195 21.544 1.00 37.69 85 PRO A N 1
ATOM 654 C CA . PRO A 1 85 ? -1.344 -0.517 22.737 1.00 37.69 85 PRO A CA 1
ATOM 655 C C . PRO A 1 85 ? -1.959 -1.918 22.852 1.00 37.69 85 PRO A C 1
ATOM 657 O O . PRO A 1 85 ? -2.682 -2.236 23.795 1.00 37.69 85 PRO A O 1
ATOM 660 N N . ARG A 1 86 ? -1.644 -2.785 21.890 1.00 37.31 86 ARG A N 1
ATOM 661 C CA . ARG A 1 86 ? -1.581 -4.228 22.157 1.00 37.31 86 ARG A CA 1
ATOM 662 C C . ARG A 1 86 ? -0.140 -4.673 21.921 1.00 37.31 86 ARG A C 1
ATOM 664 O O . ARG A 1 86 ? 0.303 -4.779 20.782 1.00 37.31 86 ARG A O 1
ATOM 671 N N . ASN A 1 87 ? 0.573 -4.813 23.036 1.00 42.75 87 ASN A N 1
ATOM 672 C CA . ASN A 1 87 ? 1.969 -5.209 23.170 1.00 42.75 87 ASN A CA 1
ATOM 673 C C . ASN A 1 87 ? 2.321 -6.454 22.357 1.00 42.75 87 ASN A C 1
ATOM 675 O O . ASN A 1 87 ? 1.641 -7.469 22.455 1.00 42.75 87 ASN A O 1
ATOM 679 N N . LEU A 1 88 ? 3.465 -6.395 21.681 1.00 30.00 88 LEU A N 1
ATOM 680 C CA . LEU A 1 88 ? 4.635 -7.094 22.204 1.00 30.00 88 LEU A CA 1
ATOM 681 C C . LEU A 1 88 ? 5.763 -6.068 22.309 1.00 30.00 88 LEU A C 1
ATOM 683 O O . LEU A 1 88 ? 6.348 -5.628 21.316 1.00 30.00 88 LEU A O 1
ATOM 687 N N . ASP A 1 89 ? 5.968 -5.631 23.544 1.00 31.48 89 ASP A N 1
ATOM 688 C CA . ASP A 1 89 ? 7.205 -5.056 24.043 1.00 31.48 89 ASP A CA 1
ATOM 689 C C . ASP A 1 89 ? 8.388 -5.896 23.525 1.00 31.48 89 ASP A C 1
ATOM 691 O O . ASP A 1 89 ? 8.292 -7.105 23.362 1.00 31.48 89 ASP A O 1
ATOM 695 N N . GLU A 1 90 ? 9.528 -5.330 23.171 1.00 30.31 90 GLU A N 1
ATOM 696 C CA . GLU A 1 90 ? 10.363 -4.649 24.141 1.00 30.31 90 GLU A CA 1
ATOM 697 C C . GLU A 1 90 ? 11.302 -3.658 23.435 1.00 30.31 90 GLU A C 1
ATOM 699 O O . GLU A 1 90 ? 11.865 -3.917 22.374 1.00 30.31 90 GLU A O 1
ATOM 704 N N . ILE A 1 91 ? 11.439 -2.490 24.065 1.00 29.80 91 ILE A N 1
ATOM 705 C CA . ILE A 1 91 ? 12.700 -1.757 24.216 1.00 29.80 91 ILE A CA 1
ATOM 706 C C . ILE A 1 91 ? 13.376 -1.260 22.921 1.00 29.80 91 ILE A C 1
ATOM 708 O O . ILE A 1 91 ? 14.161 -1.949 22.285 1.00 29.80 91 ILE A O 1
ATOM 712 N N . SER A 1 92 ? 13.211 0.051 22.678 1.00 30.14 92 SER A N 1
ATOM 713 C CA . SER A 1 92 ? 14.234 0.933 22.071 1.00 30.14 92 SER A CA 1
ATOM 714 C C . SER A 1 92 ? 14.648 0.597 20.611 1.00 30.14 92 SER A C 1
ATOM 716 O O . SER A 1 92 ? 14.194 -0.366 20.019 1.00 30.14 92 SER A O 1
ATOM 718 N N . ALA A 1 93 ? 15.392 1.392 19.847 1.00 27.88 93 ALA A N 1
ATOM 719 C CA . ALA A 1 93 ? 15.953 2.709 20.074 1.00 27.88 93 ALA A CA 1
ATOM 720 C C . ALA A 1 93 ? 15.694 3.597 18.847 1.00 27.88 93 ALA A C 1
ATOM 722 O O . ALA A 1 93 ? 15.606 3.137 17.710 1.00 27.88 93 ALA A O 1
ATOM 723 N N . SER A 1 94 ? 15.498 4.884 19.125 1.00 37.56 94 SER A N 1
ATOM 724 C CA . SER A 1 94 ? 15.972 6.014 18.326 1.00 37.56 94 SER A CA 1
ATOM 725 C C . SER A 1 94 ? 16.134 5.792 16.812 1.00 37.56 94 SER A C 1
ATOM 727 O O . SER A 1 94 ? 17.128 5.246 16.361 1.00 37.56 94 SER A O 1
ATOM 729 N N . ARG A 1 95 ? 15.189 6.327 16.026 1.00 39.72 95 ARG A N 1
ATOM 730 C CA . ARG A 1 95 ? 15.491 7.080 14.789 1.00 39.72 95 ARG A CA 1
ATOM 731 C C . ARG A 1 95 ? 16.622 6.512 13.906 1.00 39.72 95 ARG A C 1
ATOM 733 O O . ARG A 1 95 ? 17.773 6.855 14.103 1.00 39.72 95 ARG A O 1
ATOM 740 N N . PHE A 1 96 ? 16.275 5.770 12.852 1.00 42.81 96 PHE A N 1
ATOM 741 C CA . PHE A 1 96 ? 17.167 5.603 11.690 1.00 42.81 96 PHE A CA 1
ATOM 742 C C . PHE A 1 96 ? 18.545 4.956 11.976 1.00 42.81 96 PHE A C 1
ATOM 744 O O . PHE A 1 96 ? 19.565 5.441 11.503 1.00 42.81 96 PHE A O 1
ATOM 751 N N . GLY A 1 97 ? 18.570 3.836 12.709 1.00 36.22 97 GLY A N 1
ATOM 752 C CA . GLY A 1 97 ? 19.800 3.076 12.975 1.00 36.22 97 GLY A CA 1
ATOM 753 C C . GLY A 1 97 ? 19.553 1.736 13.675 1.00 36.22 97 GLY A C 1
ATOM 754 O O . GLY A 1 97 ? 20.043 1.529 14.776 1.00 36.22 97 GLY A O 1
ATOM 755 N N . GLY A 1 98 ? 18.754 0.846 13.067 1.00 37.19 98 GLY A N 1
ATOM 756 C CA . GLY A 1 98 ? 18.475 -0.496 13.611 1.00 37.19 98 GLY A CA 1
ATOM 757 C C . GLY A 1 98 ? 17.055 -0.699 14.160 1.00 37.19 98 GLY A C 1
ATOM 758 O O . GLY A 1 98 ? 16.870 -0.913 15.353 1.00 37.19 98 GLY A O 1
ATOM 759 N N . LYS A 1 99 ? 16.032 -0.684 13.290 1.00 46.19 99 LYS A N 1
ATOM 760 C CA . LYS A 1 99 ? 14.713 -1.267 13.610 1.00 46.19 99 LYS A CA 1
ATOM 761 C C . LYS A 1 99 ? 14.465 -2.520 12.763 1.00 46.19 99 LYS A C 1
ATOM 763 O O . LYS A 1 99 ? 14.780 -2.486 11.577 1.00 46.19 99 LYS A O 1
ATOM 768 N N . PRO A 1 100 ? 13.868 -3.576 13.341 1.00 49.59 100 PRO A N 1
ATOM 769 C CA . PRO A 1 100 ? 13.566 -4.809 12.628 1.00 49.59 100 PRO A CA 1
ATOM 770 C C . PRO A 1 100 ? 12.446 -4.581 11.606 1.00 49.59 100 PRO A C 1
ATOM 772 O O . PRO A 1 100 ? 11.419 -3.974 11.928 1.00 49.59 100 PRO A O 1
ATOM 775 N N . GLU A 1 101 ? 12.659 -5.091 10.394 1.00 52.03 101 GLU A N 1
ATOM 776 C CA . GLU A 1 101 ? 11.754 -5.143 9.231 1.00 52.03 101 GLU A CA 1
ATOM 777 C C . GLU A 1 101 ? 10.275 -5.361 9.614 1.00 52.03 101 GLU A C 1
ATOM 779 O O . GLU A 1 101 ? 9.384 -4.661 9.128 1.00 52.03 101 GLU A O 1
ATOM 784 N N . GLY A 1 102 ? 10.016 -6.198 10.625 1.00 59.59 102 GLY A N 1
ATOM 785 C CA . GLY A 1 102 ? 8.672 -6.502 11.123 1.00 59.59 102 GLY A CA 1
ATOM 786 C C . GLY A 1 102 ? 7.828 -5.308 11.606 1.00 59.59 102 GLY A C 1
ATOM 787 O O . GLY A 1 102 ? 6.606 -5.351 11.485 1.00 59.59 102 GLY A O 1
ATOM 788 N N . LYS A 1 103 ? 8.417 -4.209 12.118 1.00 60.06 103 LYS A N 1
ATOM 789 C CA . LYS A 1 103 ? 7.623 -3.038 12.576 1.00 60.06 103 LYS A CA 1
ATOM 790 C C . LYS A 1 103 ? 7.061 -2.216 11.413 1.00 60.06 103 LYS A C 1
ATOM 792 O O . LYS A 1 103 ? 5.960 -1.676 11.536 1.00 60.06 103 LYS A O 1
ATOM 797 N N . LEU A 1 104 ? 7.826 -2.090 10.328 1.00 65.62 104 LEU A N 1
ATOM 798 C CA . LEU A 1 104 ? 7.390 -1.411 9.106 1.00 65.62 104 LEU A CA 1
ATOM 799 C C . LEU A 1 104 ? 6.303 -2.244 8.426 1.00 65.62 104 LEU A C 1
ATOM 801 O O . LEU A 1 104 ? 5.203 -1.739 8.208 1.00 65.62 104 LEU A O 1
ATOM 805 N N . HIS A 1 105 ? 6.591 -3.532 8.228 1.00 73.00 105 HIS A N 1
ATOM 806 C CA . HIS A 1 105 ? 5.671 -4.520 7.668 1.00 73.00 105 HIS A CA 1
ATOM 807 C C . HIS A 1 105 ? 4.306 -4.499 8.358 1.00 73.00 105 HIS A C 1
ATOM 809 O O . HIS A 1 105 ? 3.279 -4.277 7.726 1.00 73.00 105 HIS A O 1
ATOM 815 N N . ALA A 1 106 ? 4.288 -4.591 9.691 1.00 72.88 106 ALA A N 1
ATOM 816 C CA . ALA A 1 106 ? 3.044 -4.601 10.454 1.00 72.88 106 ALA A CA 1
ATOM 817 C C . ALA A 1 106 ? 2.214 -3.312 10.298 1.00 72.88 106 ALA A C 1
ATOM 819 O O . ALA A 1 106 ? 0.988 -3.349 10.392 1.00 72.88 106 ALA A O 1
ATOM 820 N N . GLY A 1 107 ? 2.854 -2.154 10.118 1.00 72.00 107 GLY A N 1
ATOM 821 C CA . GLY A 1 107 ? 2.135 -0.895 9.920 1.00 72.00 107 GLY A CA 1
ATOM 822 C C . GLY A 1 107 ? 1.606 -0.717 8.497 1.00 72.00 107 GLY A C 1
ATOM 823 O O . GLY A 1 107 ? 0.485 -0.230 8.335 1.00 72.00 107 GLY A O 1
ATOM 824 N N . LEU A 1 108 ? 2.368 -1.150 7.490 1.00 78.06 108 LEU A N 1
ATOM 825 C CA . LEU A 1 108 ? 1.911 -1.191 6.099 1.00 78.06 108 LEU A CA 1
ATOM 826 C C . LEU A 1 108 ? 0.717 -2.123 5.968 1.00 78.06 108 LEU A C 1
ATOM 828 O O . LEU A 1 108 ? -0.299 -1.748 5.398 1.00 78.06 108 LEU A O 1
ATOM 832 N N . LEU A 1 109 ? 0.791 -3.276 6.621 1.00 82.44 109 LEU A N 1
ATO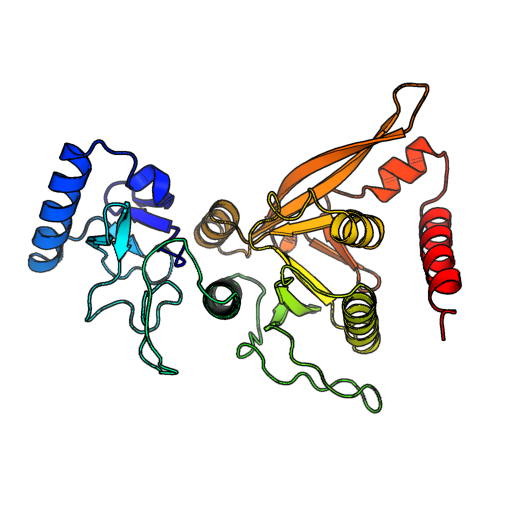M 833 C CA . LEU A 1 109 ? -0.267 -4.263 6.594 1.00 82.44 109 LEU A CA 1
ATOM 834 C C . LEU A 1 109 ? -1.566 -3.772 7.242 1.00 82.44 109 LEU A C 1
ATOM 836 O O . LEU A 1 109 ? -2.651 -3.937 6.686 1.00 82.44 109 LEU A O 1
ATOM 840 N N . ARG A 1 110 ? -1.470 -3.086 8.389 1.00 81.88 110 ARG A N 1
ATOM 841 C CA . ARG A 1 110 ? -2.635 -2.408 8.983 1.00 81.88 110 ARG A CA 1
ATOM 842 C C . ARG A 1 110 ? -3.195 -1.322 8.071 1.00 81.88 110 ARG A C 1
ATOM 844 O O . ARG A 1 110 ? -4.407 -1.143 8.040 1.00 81.88 110 ARG A O 1
ATOM 851 N N . THR A 1 111 ? -2.332 -0.591 7.369 1.00 83.12 111 THR A N 1
ATOM 852 C CA . THR A 1 111 ? -2.763 0.453 6.433 1.00 83.12 111 THR A CA 1
ATOM 853 C C . THR A 1 111 ? -3.516 -0.168 5.267 1.00 83.12 111 THR A C 1
ATOM 855 O O . THR A 1 111 ? -4.670 0.188 5.060 1.00 83.12 111 THR A O 1
ATOM 858 N N . LEU A 1 112 ? -2.918 -1.152 4.590 1.00 89.62 112 LEU A N 1
ATOM 859 C CA . LEU A 1 112 ? -3.532 -1.888 3.488 1.00 89.62 112 LEU A CA 1
ATOM 860 C C . LEU A 1 112 ? -4.899 -2.447 3.884 1.00 89.62 112 LEU A C 1
ATOM 862 O O . LEU A 1 112 ? -5.866 -2.222 3.170 1.00 89.62 112 LEU A O 1
ATOM 866 N N . LYS A 1 113 ? -5.007 -3.084 5.060 1.00 88.50 113 LYS A N 1
ATOM 867 C CA . LYS A 1 113 ? -6.286 -3.602 5.562 1.00 88.50 113 LYS A CA 1
ATOM 868 C C . LYS A 1 113 ? -7.375 -2.527 5.575 1.00 88.50 113 LYS A C 1
ATOM 870 O O . LYS A 1 113 ? -8.450 -2.751 5.029 1.00 88.50 113 LYS A O 1
ATOM 875 N N . VAL A 1 114 ? -7.099 -1.370 6.182 1.00 86.25 114 VAL A N 1
ATOM 876 C CA . VAL A 1 114 ? -8.094 -0.292 6.288 1.00 86.25 114 VAL A CA 1
ATOM 877 C C . VAL A 1 114 ? -8.398 0.325 4.924 1.00 86.25 114 VAL A C 1
ATOM 879 O O . VAL A 1 114 ? -9.537 0.718 4.682 1.00 86.25 114 VAL A O 1
ATOM 882 N N . LEU A 1 115 ? -7.409 0.413 4.030 1.00 90.44 115 LEU A N 1
ATOM 883 C CA . LEU A 1 115 ? -7.643 0.872 2.662 1.00 90.44 115 LEU A CA 1
ATOM 884 C C . LEU A 1 115 ? -8.571 -0.092 1.917 1.00 90.44 115 LEU A C 1
ATOM 886 O O . LEU A 1 115 ? -9.556 0.374 1.355 1.00 90.44 115 LEU A O 1
ATOM 890 N N . CYS A 1 116 ? -8.341 -1.407 1.989 1.00 93.31 116 CYS A N 1
ATOM 891 C CA . CYS A 1 116 ? -9.243 -2.404 1.409 1.00 93.31 116 CYS A CA 1
ATOM 892 C C . CYS A 1 116 ? -10.655 -2.294 2.002 1.00 93.31 116 CYS A C 1
ATOM 894 O O . CYS A 1 116 ? -11.616 -2.210 1.256 1.00 93.31 116 CYS A O 1
ATOM 896 N N . GLU A 1 117 ? -10.801 -2.211 3.331 1.00 90.38 117 GLU A N 1
ATOM 897 C CA . GLU A 1 117 ? -12.117 -2.094 3.996 1.00 90.38 117 GLU A CA 1
ATOM 898 C C . GLU A 1 117 ? -12.928 -0.861 3.576 1.00 90.38 117 GLU A C 1
ATOM 900 O O . GLU A 1 117 ? -14.144 -0.829 3.755 1.00 90.38 117 GLU A O 1
ATOM 905 N N . ARG A 1 118 ? -12.254 0.181 3.088 1.00 87.25 118 ARG A N 1
ATOM 906 C CA . ARG A 1 118 ? -12.875 1.451 2.691 1.00 87.25 118 ARG A CA 1
ATOM 907 C C . ARG A 1 118 ? -12.976 1.637 1.189 1.00 87.25 118 ARG A C 1
ATOM 909 O O . ARG A 1 118 ? -13.597 2.604 0.757 1.00 87.25 118 ARG A O 1
ATOM 916 N N . SER A 1 119 ? -12.336 0.760 0.427 1.00 93.69 119 SER A N 1
ATOM 917 C CA . SER A 1 119 ? -12.325 0.831 -1.022 1.00 93.69 119 SER A CA 1
ATOM 918 C C . SER A 1 119 ? -13.552 0.136 -1.585 1.00 93.69 119 SER A C 1
ATOM 920 O O . SER A 1 119 ? -13.964 -0.925 -1.115 1.00 93.69 119 SER A O 1
ATOM 922 N N . THR A 1 120 ? -14.140 0.742 -2.607 1.00 92.25 120 THR A N 1
ATOM 923 C CA . THR A 1 120 ? -15.291 0.170 -3.307 1.00 92.25 120 THR A CA 1
ATOM 924 C C . THR A 1 120 ? -14.904 -1.169 -3.945 1.00 92.25 120 THR A C 1
ATOM 926 O O . THR A 1 120 ? -13.759 -1.371 -4.337 1.00 92.25 120 THR A O 1
ATOM 929 N N . GLY A 1 121 ? -15.840 -2.119 -4.000 1.00 94.31 121 GLY A N 1
ATOM 930 C CA . GLY A 1 121 ? -15.617 -3.438 -4.605 1.00 94.31 121 GLY A CA 1
ATOM 931 C C . GLY A 1 121 ? -14.916 -4.457 -3.701 1.00 94.31 121 GLY A C 1
ATOM 932 O O . GLY A 1 121 ? -14.961 -5.647 -4.005 1.00 94.31 121 GLY A O 1
ATOM 933 N N . PHE A 1 122 ? -14.335 -4.041 -2.572 1.00 96.69 122 PHE A N 1
ATOM 934 C CA . PHE A 1 122 ? -13.748 -4.970 -1.609 1.00 96.69 122 PHE A CA 1
ATOM 935 C C . PHE A 1 122 ? -14.777 -5.562 -0.647 1.00 96.69 122 PHE A C 1
ATOM 937 O O . PHE A 1 122 ? -15.670 -4.889 -0.134 1.00 96.69 122 PHE A O 1
ATOM 944 N N . SER A 1 123 ? -14.593 -6.841 -0.349 1.00 95.69 123 SER A N 1
ATOM 945 C CA . SER A 1 123 ? -15.330 -7.594 0.658 1.00 95.69 123 SER A CA 1
ATOM 946 C C . SER A 1 123 ? -14.411 -8.627 1.316 1.00 95.69 123 SER A C 1
ATOM 948 O O . SER A 1 123 ? -13.258 -8.794 0.916 1.00 95.69 123 SER A O 1
ATOM 950 N N . GLU A 1 124 ? -14.889 -9.274 2.382 1.00 93.38 124 GLU A N 1
ATOM 951 C CA . GLU A 1 124 ? -14.164 -10.357 3.071 1.00 93.38 124 GLU A CA 1
ATOM 952 C C . GLU A 1 124 ? -12.708 -10.006 3.450 1.00 93.38 124 GLU A C 1
ATOM 954 O O . GLU A 1 124 ? -11.818 -10.855 3.441 1.00 93.38 124 GLU A O 1
ATOM 959 N N . VAL A 1 125 ? -12.447 -8.738 3.799 1.00 92.50 125 VAL A N 1
ATOM 960 C CA . VAL A 1 125 ? -11.099 -8.276 4.154 1.00 92.50 125 VAL A CA 1
ATOM 961 C C . VAL A 1 125 ? -10.654 -8.939 5.457 1.00 92.50 125 VAL A C 1
ATOM 963 O O . VAL A 1 125 ? -11.112 -8.602 6.555 1.00 92.50 125 VAL A O 1
ATOM 966 N N . GLY A 1 126 ? -9.729 -9.883 5.322 1.00 86.38 126 GLY A N 1
ATOM 967 C CA . GLY A 1 126 ? -9.274 -10.754 6.387 1.00 86.38 126 GLY A CA 1
ATOM 968 C C . GLY A 1 126 ? -8.515 -10.035 7.497 1.00 86.38 126 GLY A C 1
ATOM 969 O O . GLY A 1 126 ? -8.124 -8.865 7.415 1.00 86.38 126 GLY A O 1
ATOM 970 N N . THR A 1 127 ? -8.272 -10.780 8.572 1.00 81.12 127 THR A N 1
ATOM 971 C CA . THR A 1 127 ? -7.288 -10.362 9.572 1.00 81.12 127 THR A CA 1
ATOM 972 C C . THR A 1 127 ? -5.883 -10.536 8.985 1.00 81.12 127 THR A C 1
ATOM 974 O O . THR A 1 127 ? -5.630 -11.555 8.344 1.00 81.12 127 THR A O 1
ATOM 977 N N . PRO A 1 128 ? -4.967 -9.578 9.202 1.00 78.12 128 PRO A N 1
ATOM 978 C CA . PRO A 1 1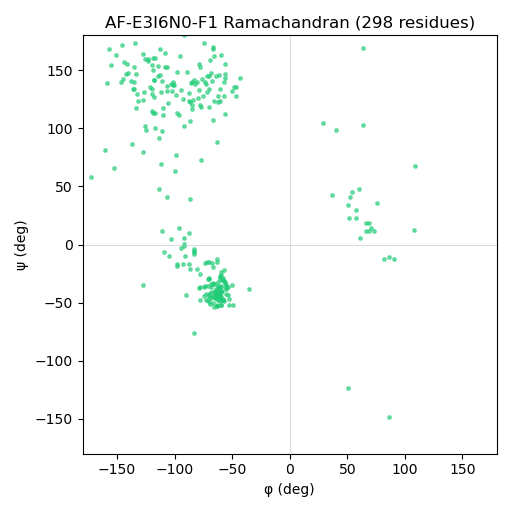28 ? -3.559 -9.724 8.862 1.00 78.12 128 PRO A CA 1
ATOM 979 C C . PRO A 1 128 ? -2.950 -11.058 9.310 1.00 78.12 128 PRO A C 1
ATOM 981 O O . PRO A 1 128 ? -3.164 -11.462 10.455 1.00 78.12 128 PRO A O 1
ATOM 984 N N . ASN A 1 129 ? -2.169 -11.702 8.440 1.00 72.19 129 ASN A N 1
ATOM 985 C CA . ASN A 1 129 ? -1.511 -12.995 8.675 1.00 72.19 129 ASN A CA 1
ATOM 986 C C . ASN A 1 129 ? -2.473 -14.141 9.040 1.00 72.19 129 ASN A C 1
ATOM 988 O O . ASN A 1 129 ? -2.078 -15.104 9.703 1.00 72.19 129 ASN A O 1
ATOM 992 N N . ALA A 1 130 ? -3.751 -14.033 8.665 1.00 69.44 130 ALA A N 1
ATOM 993 C CA . ALA A 1 130 ? -4.710 -15.108 8.875 1.00 69.44 130 ALA A CA 1
ATOM 994 C C . ALA A 1 130 ? -4.322 -16.350 8.062 1.00 69.44 130 ALA A C 1
ATOM 996 O O . ALA A 1 130 ? -3.816 -16.253 6.944 1.00 69.44 130 ALA A O 1
ATOM 997 N N . THR A 1 131 ? -4.587 -17.529 8.625 1.00 76.38 131 THR A N 1
ATOM 998 C CA . THR A 1 131 ? -4.347 -18.794 7.931 1.00 76.38 131 THR A CA 1
ATOM 999 C C . THR A 1 131 ? -5.267 -18.912 6.723 1.00 76.38 131 THR A C 1
ATOM 1001 O O . THR A 1 131 ? -6.490 -18.870 6.852 1.00 76.38 131 THR A O 1
ATOM 1004 N N . PHE A 1 132 ? -4.660 -19.097 5.559 1.00 79.81 132 PHE A N 1
ATOM 1005 C CA . PHE A 1 132 ? -5.320 -19.462 4.321 1.00 79.81 132 PHE A CA 1
ATOM 1006 C C . PHE A 1 132 ? -5.180 -20.970 4.122 1.00 79.81 132 PHE A C 1
ATOM 1008 O O . PHE A 1 132 ? -4.074 -21.477 3.916 1.00 79.81 132 PHE A O 1
ATOM 1015 N N . PHE A 1 133 ? -6.299 -21.686 4.181 1.00 75.94 133 PHE A N 1
ATOM 1016 C CA . PHE A 1 133 ? -6.349 -23.105 3.850 1.00 75.94 133 PHE A CA 1
ATOM 1017 C C . PHE A 1 133 ? -6.583 -23.260 2.355 1.00 75.94 133 PHE A C 1
ATOM 1019 O O . PHE A 1 133 ? -7.549 -22.717 1.813 1.00 75.94 133 PHE A O 1
ATOM 1026 N N . GLY A 1 134 ? -5.678 -23.979 1.700 1.00 74.31 134 GLY A N 1
ATOM 1027 C CA . GLY A 1 134 ? -5.855 -24.325 0.306 1.00 74.31 134 GLY A CA 1
ATOM 1028 C C . GLY A 1 134 ? -6.894 -25.429 0.106 1.00 74.31 134 GLY A C 1
ATOM 1029 O O . GLY A 1 134 ? -7.391 -26.029 1.061 1.00 74.31 134 GLY A O 1
ATOM 1030 N N . ILE A 1 135 ? -7.217 -25.707 -1.154 1.00 78.19 135 ILE A N 1
ATOM 1031 C CA . ILE A 1 135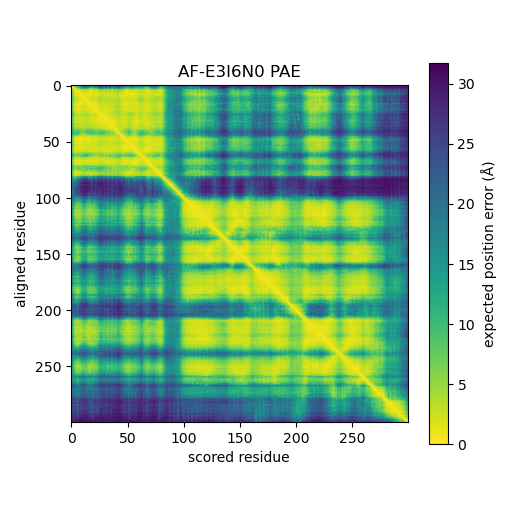 ? -7.973 -26.879 -1.576 1.00 78.19 135 ILE A CA 1
ATOM 1032 C C . ILE A 1 135 ? -7.264 -28.145 -1.092 1.00 78.19 135 ILE A C 1
ATOM 1034 O O . ILE A 1 135 ? -6.050 -28.152 -0.852 1.00 78.19 135 ILE A O 1
ATOM 1038 N N . GLU A 1 136 ? -8.037 -29.213 -0.936 1.00 71.31 136 GLU A N 1
ATOM 1039 C CA . GLU A 1 136 ? -7.580 -30.471 -0.355 1.00 71.31 136 GLU A CA 1
ATOM 1040 C C . GLU A 1 136 ? -6.235 -30.932 -0.949 1.00 71.31 136 GLU A C 1
ATOM 1042 O O . GLU A 1 136 ? -6.046 -30.965 -2.163 1.00 71.31 136 GLU A O 1
ATOM 1047 N N . GLY A 1 137 ? -5.268 -31.227 -0.075 1.00 67.88 137 GLY A N 1
ATOM 1048 C CA . GLY A 1 137 ? -3.924 -31.672 -0.463 1.00 67.88 137 GLY A CA 1
ATOM 1049 C C . GLY A 1 137 ? -2.893 -30.571 -0.755 1.00 67.88 137 GLY A C 1
ATOM 1050 O O . GLY A 1 137 ? -1.711 -30.889 -0.822 1.00 67.88 137 GLY A O 1
ATOM 1051 N N . THR A 1 138 ? -3.276 -29.291 -0.859 1.00 73.00 138 THR A N 1
ATOM 1052 C CA . THR A 1 138 ? -2.320 -28.188 -1.144 1.00 73.00 138 THR A CA 1
ATOM 1053 C C . THR A 1 138 ? -1.724 -27.520 0.102 1.00 73.00 138 THR A C 1
ATOM 1055 O O . THR A 1 138 ? -0.769 -26.750 0.004 1.00 73.00 138 THR A O 1
ATOM 1058 N N . GLY A 1 139 ? -2.244 -27.831 1.293 1.00 84.00 139 GLY A N 1
ATOM 1059 C CA . GLY A 1 139 ? -1.740 -27.316 2.568 1.00 84.00 139 GLY A CA 1
ATOM 1060 C C . GLY A 1 139 ? -2.325 -25.955 2.961 1.00 84.00 139 GLY A C 1
ATOM 1061 O O . GLY A 1 139 ? -3.486 -25.656 2.687 1.00 84.00 139 GLY A O 1
ATOM 1062 N N . HIS A 1 140 ? -1.541 -25.141 3.669 1.00 81.12 140 HIS A N 1
ATOM 1063 C CA . HIS A 1 140 ? -1.956 -23.813 4.123 1.00 81.12 140 HIS A CA 1
ATOM 1064 C C . HIS A 1 140 ? -0.815 -22.795 4.018 1.00 81.12 140 HIS A C 1
ATOM 1066 O O . HIS A 1 140 ? 0.368 -23.145 4.062 1.00 81.12 140 HIS A O 1
ATOM 1072 N N . ARG A 1 141 ? -1.181 -21.517 3.903 1.00 81.06 141 ARG A N 1
ATOM 1073 C CA . ARG A 1 141 ? -0.270 -20.365 3.909 1.00 81.06 141 ARG A CA 1
ATOM 1074 C C . ARG A 1 141 ? -0.806 -19.263 4.817 1.00 81.06 141 ARG A C 1
ATOM 1076 O O . ARG A 1 141 ? -1.912 -19.351 5.338 1.00 81.06 141 ARG A O 1
ATOM 1083 N N . TYR A 1 142 ? 0.006 -18.234 5.011 1.00 80.62 142 TYR A N 1
ATOM 1084 C CA . TYR A 1 142 ? -0.325 -17.053 5.798 1.00 80.62 142 TYR A CA 1
ATOM 1085 C C . TYR A 1 142 ? -0.047 -15.832 4.918 1.00 80.62 142 TYR A C 1
ATOM 1087 O O . TYR A 1 142 ? 1.044 -15.271 5.027 1.00 80.62 142 TYR A O 1
ATOM 1095 N N . PRO A 1 143 ? -0.957 -15.480 3.987 1.00 85.94 143 PRO A N 1
ATOM 1096 C CA . PRO A 1 143 ? -0.839 -14.217 3.271 1.00 85.94 143 PRO A CA 1
ATOM 1097 C C . PRO A 1 143 ? -0.781 -13.074 4.273 1.00 85.94 143 PRO A C 1
ATOM 1099 O O . PRO A 1 143 ? -1.455 -13.127 5.310 1.00 85.94 143 PRO A O 1
ATOM 1102 N N . ASP A 1 144 ? -0.038 -12.019 3.946 1.00 86.62 144 ASP A N 1
ATOM 1103 C CA . ASP A 1 144 ? -0.033 -10.831 4.792 1.00 86.62 144 ASP A CA 1
ATOM 1104 C C . ASP A 1 144 ? -1.464 -10.302 4.937 1.00 86.62 144 ASP A C 1
ATOM 1106 O O . ASP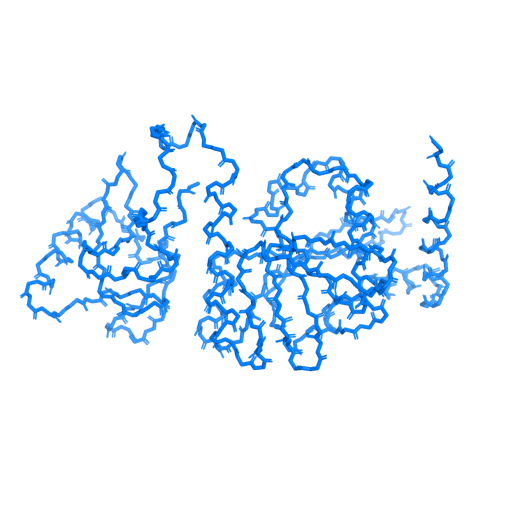 A 1 144 ? -1.946 -10.108 6.055 1.00 86.62 144 ASP A O 1
ATOM 1110 N N . LEU A 1 145 ? -2.191 -10.152 3.825 1.00 91.50 145 LEU A N 1
ATOM 1111 C CA . LEU A 1 145 ? -3.623 -9.855 3.830 1.00 91.50 145 LEU A CA 1
ATOM 1112 C C . LEU A 1 145 ? -4.355 -10.687 2.780 1.00 91.50 145 LEU A C 1
ATOM 1114 O O . LEU A 1 145 ? -3.887 -10.829 1.659 1.00 91.50 145 LEU A O 1
ATOM 1118 N N . GLN A 1 146 ? -5.546 -11.165 3.121 1.00 93.94 146 GLN A N 1
ATOM 1119 C CA . GLN A 1 146 ? -6.490 -11.743 2.165 1.00 93.94 146 GLN A CA 1
ATOM 1120 C C . GLN A 1 146 ? -7.726 -10.853 2.048 1.00 93.94 146 GLN A C 1
ATOM 1122 O O . GLN A 1 146 ? -8.137 -10.241 3.038 1.00 93.94 146 GLN A O 1
ATOM 1127 N N . ALA A 1 147 ? -8.312 -10.778 0.858 1.00 95.50 147 ALA A N 1
ATOM 1128 C CA . ALA A 1 147 ? -9.576 -10.088 0.617 1.00 95.50 147 ALA A CA 1
ATOM 1129 C C . ALA A 1 147 ? -10.257 -10.630 -0.647 1.00 95.50 147 ALA A C 1
ATOM 1131 O O . ALA A 1 147 ? -9.626 -11.317 -1.448 1.00 95.50 147 ALA A O 1
ATOM 1132 N N . CYS A 1 148 ? -11.520 -10.272 -0.851 1.00 95.88 148 CYS A N 1
ATOM 1133 C CA . CYS A 1 148 ? -12.205 -10.425 -2.129 1.00 95.88 148 CYS A CA 1
ATOM 1134 C C . CYS A 1 148 ? -12.357 -9.044 -2.773 1.00 95.88 148 CYS A C 1
ATOM 1136 O O . CYS A 1 148 ? -12.780 -8.099 -2.107 1.00 95.88 148 CYS A O 1
ATOM 1138 N N . PHE A 1 149 ? -12.014 -8.919 -4.051 1.00 96.00 149 PHE A N 1
ATOM 1139 C CA . PHE A 1 149 ? -12.312 -7.742 -4.861 1.00 96.00 149 PHE A CA 1
ATOM 1140 C C . PHE A 1 149 ? -13.233 -8.170 -5.996 1.00 96.00 149 PHE A C 1
ATOM 1142 O O . PHE A 1 149 ? -12.827 -8.953 -6.853 1.00 96.00 149 PHE A O 1
ATOM 1149 N N . LEU A 1 150 ? -14.478 -7.691 -5.966 1.00 93.75 150 LEU A N 1
ATOM 1150 C CA . LEU A 1 150 ? -15.559 -8.207 -6.805 1.00 93.75 150 LEU A CA 1
ATOM 1151 C C . LEU A 1 150 ? -15.639 -9.746 -6.673 1.00 93.75 150 LEU A C 1
ATOM 1153 O O . LEU A 1 150 ? -15.762 -10.253 -5.558 1.00 93.75 150 LEU A O 1
ATOM 1157 N N . GLU A 1 151 ? -15.545 -10.494 -7.770 1.00 91.94 151 GLU A N 1
ATOM 1158 C CA . GLU A 1 151 ? -15.505 -11.960 -7.799 1.00 91.94 151 GLU A CA 1
ATOM 1159 C C . GLU A 1 151 ? -14.112 -12.577 -7.554 1.00 91.94 151 GLU A C 1
ATOM 1161 O O . GLU A 1 151 ? -13.987 -13.801 -7.441 1.00 91.94 151 GLU A O 1
ATOM 1166 N N . HIS A 1 152 ? -13.053 -11.767 -7.473 1.00 93.50 152 HIS A N 1
ATOM 1167 C CA . HIS A 1 152 ? -11.677 -12.252 -7.396 1.00 93.50 152 HIS A CA 1
ATOM 1168 C C . HIS A 1 152 ? -11.199 -12.400 -5.950 1.00 93.50 152 HIS A C 1
ATOM 1170 O O . HIS A 1 152 ? -11.188 -11.449 -5.167 1.00 93.50 152 HIS A O 1
ATOM 1176 N N . ARG A 1 153 ? -10.722 -13.600 -5.604 1.00 93.69 153 ARG A N 1
ATOM 1177 C CA . ARG A 1 153 ? -10.030 -13.855 -4.334 1.00 93.69 153 ARG A CA 1
ATOM 1178 C C . ARG A 1 153 ? -8.588 -13.382 -4.443 1.00 93.69 153 ARG A C 1
ATOM 1180 O O . ARG A 1 153 ? -7.876 -13.818 -5.347 1.00 93.69 153 ARG A O 1
ATOM 1187 N N . LEU A 1 154 ? -8.163 -12.537 -3.510 1.00 94.00 154 LEU A N 1
ATOM 1188 C CA . LEU A 1 154 ? -6.850 -11.905 -3.507 1.00 94.00 154 LEU A CA 1
ATOM 1189 C C . LEU A 1 154 ? -6.032 -12.298 -2.275 1.00 94.00 154 LEU A C 1
ATOM 1191 O O . LEU A 1 154 ? -6.542 -12.336 -1.151 1.00 94.00 154 LEU A O 1
ATOM 1195 N N . ALA A 1 155 ? -4.737 -12.498 -2.493 1.00 92.31 155 ALA A N 1
ATOM 1196 C CA . ALA A 1 155 ? -3.708 -12.526 -1.466 1.00 92.31 155 ALA A CA 1
ATOM 1197 C C . ALA A 1 155 ? -2.714 -11.390 -1.728 1.00 92.31 155 ALA A C 1
ATOM 1199 O O . ALA A 1 155 ? -2.161 -11.276 -2.818 1.00 92.31 155 ALA A O 1
ATOM 1200 N N . PHE A 1 156 ? -2.478 -10.557 -0.722 1.00 91.81 156 PHE A N 1
ATOM 1201 C CA . PHE A 1 156 ? -1.447 -9.530 -0.736 1.00 91.81 156 PHE A CA 1
ATOM 1202 C C . PHE A 1 156 ? -0.235 -10.012 0.049 1.00 91.81 156 PHE A C 1
ATOM 1204 O O . PHE A 1 156 ? -0.382 -10.554 1.148 1.00 91.81 156 PHE A O 1
ATOM 1211 N N . GLU A 1 157 ? 0.950 -9.761 -0.495 1.00 86.44 157 GLU A N 1
ATOM 1212 C CA . GLU A 1 157 ? 2.231 -10.088 0.129 1.00 86.44 157 GLU A CA 1
ATOM 1213 C C . GLU A 1 157 ? 3.155 -8.876 0.022 1.00 86.44 157 GLU A C 1
ATOM 1215 O O . GLU A 1 157 ? 3.520 -8.451 -1.076 1.00 86.44 157 GLU A O 1
ATOM 1220 N N . PHE A 1 158 ? 3.551 -8.313 1.157 1.00 82.25 158 PHE A N 1
ATOM 1221 C CA . PHE A 1 158 ? 4.624 -7.337 1.197 1.00 82.25 158 PHE A CA 1
ATOM 1222 C C . PHE A 1 158 ? 5.949 -8.072 1.070 1.00 82.25 158 PHE A C 1
ATOM 1224 O O . PHE A 1 158 ? 6.315 -8.892 1.910 1.00 82.25 158 PHE A O 1
ATOM 1231 N N . GLN A 1 159 ? 6.685 -7.762 0.011 1.00 71.38 159 GLN A N 1
ATOM 1232 C CA . GLN A 1 159 ? 7.950 -8.409 -0.278 1.00 71.38 159 GLN A CA 1
ATOM 1233 C C . GLN A 1 159 ? 9.014 -7.972 0.750 1.00 71.38 159 GLN A C 1
ATOM 1235 O O . GLN A 1 159 ? 9.365 -6.788 0.791 1.00 71.38 159 GLN A O 1
ATOM 1240 N N . PRO A 1 160 ? 9.578 -8.898 1.555 1.00 59.09 160 PRO A N 1
ATOM 1241 C CA . PRO A 1 160 ? 10.733 -8.593 2.379 1.00 59.09 160 PRO A CA 1
ATOM 1242 C C . PRO A 1 160 ? 11.974 -8.378 1.513 1.00 59.09 160 PRO A C 1
ATOM 1244 O O . PRO A 1 160 ? 12.110 -8.890 0.397 1.00 59.09 160 PRO A O 1
ATOM 1247 N N . SER A 1 161 ? 12.943 -7.682 2.090 1.00 52.03 161 SER A N 1
ATOM 1248 C CA . SER A 1 161 ? 14.182 -7.244 1.444 1.00 52.03 161 SER A CA 1
ATOM 1249 C C . SER A 1 161 ? 15.094 -8.392 0.975 1.00 52.03 161 SER A C 1
ATOM 1251 O O . SER A 1 161 ? 16.106 -8.121 0.331 1.00 52.03 161 SER A O 1
ATOM 1253 N N . ARG A 1 162 ? 14.822 -9.637 1.404 1.00 51.09 162 ARG A N 1
ATOM 1254 C CA . ARG A 1 162 ? 15.671 -10.835 1.242 1.00 51.09 162 ARG A CA 1
ATOM 1255 C C . ARG A 1 162 ? 14.840 -12.128 1.208 1.00 51.09 162 ARG A C 1
ATOM 1257 O O . ARG A 1 162 ? 14.937 -12.952 2.116 1.00 51.09 162 ARG A O 1
ATOM 1264 N N . THR A 1 163 ? 14.011 -12.320 0.188 1.00 56.38 163 THR A N 1
ATOM 1265 C CA . THR A 1 163 ? 13.332 -13.610 -0.038 1.00 56.38 163 THR A CA 1
ATOM 1266 C C . THR A 1 163 ? 14.032 -14.384 -1.145 1.00 56.38 163 THR A C 1
ATOM 1268 O O . THR A 1 163 ? 14.453 -13.802 -2.140 1.00 56.38 163 THR A O 1
ATOM 1271 N N . TYR A 1 164 ? 14.165 -15.697 -0.967 1.00 58.38 164 TYR A N 1
ATOM 1272 C CA . TYR A 1 164 ? 14.718 -16.583 -1.986 1.00 58.38 164 TYR A CA 1
ATOM 1273 C C . TYR A 1 164 ? 13.731 -16.761 -3.148 1.00 58.38 164 TYR A C 1
ATOM 1275 O O . TYR A 1 164 ? 12.521 -16.837 -2.929 1.00 58.38 164 TYR A O 1
ATOM 1283 N N . LEU A 1 165 ? 14.247 -16.882 -4.376 1.00 63.12 165 LEU A N 1
ATOM 1284 C CA . LEU A 1 165 ? 13.444 -17.111 -5.589 1.00 63.12 165 LEU A CA 1
ATOM 1285 C C . LEU A 1 165 ? 12.520 -18.333 -5.471 1.00 63.12 165 LEU A C 1
ATOM 1287 O O . LEU A 1 165 ? 11.378 -18.301 -5.926 1.00 63.12 165 LEU A O 1
ATOM 1291 N N . THR A 1 166 ? 12.989 -19.384 -4.800 1.00 62.41 166 THR A N 1
ATOM 1292 C CA . THR A 1 166 ? 12.206 -20.595 -4.522 1.00 62.41 166 THR A CA 1
ATOM 1293 C C . THR A 1 166 ? 10.971 -20.290 -3.676 1.00 62.41 166 THR A C 1
ATOM 1295 O O . THR A 1 166 ? 9.870 -20.685 -4.029 1.00 62.41 166 THR A O 1
ATOM 1298 N N . THR A 1 167 ? 11.105 -19.481 -2.620 1.00 65.81 167 THR A N 1
ATOM 1299 C CA . THR A 1 167 ? 9.974 -19.076 -1.766 1.00 65.81 167 THR A CA 1
ATOM 1300 C C . THR A 1 167 ? 8.943 -18.230 -2.515 1.00 65.81 167 THR A C 1
ATOM 1302 O O . THR A 1 167 ? 7.750 -18.299 -2.222 1.00 65.81 167 THR A O 1
ATOM 1305 N N . ILE A 1 168 ? 9.399 -17.413 -3.463 1.00 68.25 168 ILE A N 1
ATOM 1306 C CA . ILE A 1 168 ? 8.535 -16.628 -4.349 1.00 68.25 168 ILE A CA 1
ATOM 1307 C C . ILE A 1 168 ? 7.738 -17.553 -5.272 1.00 68.25 168 ILE A C 1
ATOM 1309 O O . ILE A 1 168 ? 6.510 -17.459 -5.309 1.00 68.25 168 ILE A O 1
ATOM 1313 N N . SER A 1 169 ? 8.430 -18.477 -5.937 1.00 70.06 169 SER A N 1
ATOM 1314 C CA . SER A 1 169 ? 7.830 -19.436 -6.870 1.00 70.06 169 SER A CA 1
ATOM 1315 C C . SER A 1 169 ? 6.821 -20.348 -6.162 1.00 70.06 169 SER A C 1
ATOM 1317 O O . SER A 1 169 ? 5.706 -20.535 -6.640 1.00 70.06 169 SER A O 1
ATOM 1319 N N . ASP A 1 170 ? 7.150 -20.836 -4.961 1.00 74.88 170 ASP A N 1
ATOM 1320 C CA . ASP A 1 170 ? 6.260 -21.682 -4.157 1.00 74.88 170 ASP A CA 1
ATOM 1321 C C . ASP A 1 170 ? 4.957 -20.973 -3.767 1.00 74.88 170 ASP A C 1
ATOM 1323 O O . ASP A 1 170 ? 3.902 -21.604 -3.673 1.00 74.88 170 ASP A O 1
ATOM 1327 N N . ARG A 1 171 ? 5.018 -19.663 -3.490 1.00 78.38 171 ARG A N 1
ATOM 1328 C CA . ARG A 1 171 ? 3.827 -18.861 -3.176 1.00 78.38 171 ARG A CA 1
ATOM 1329 C C . ARG A 1 171 ? 2.962 -18.677 -4.416 1.00 78.38 171 ARG A C 1
ATOM 1331 O O . ARG A 1 171 ? 1.755 -18.867 -4.324 1.00 78.38 171 ARG A O 1
ATOM 1338 N N . GLU A 1 172 ? 3.563 -18.375 -5.562 1.00 78.56 172 GLU A N 1
ATOM 1339 C CA . GLU A 1 172 ? 2.840 -18.250 -6.834 1.00 78.56 172 GLU A CA 1
ATOM 1340 C C . GLU A 1 172 ? 2.141 -19.552 -7.227 1.00 78.56 172 GLU A C 1
ATOM 1342 O O . GLU A 1 172 ? 0.937 -19.541 -7.483 1.00 78.56 172 GLU A O 1
ATOM 1347 N N . ILE A 1 173 ? 2.851 -20.685 -7.180 1.00 80.00 173 ILE A N 1
ATOM 1348 C CA . ILE A 1 173 ? 2.273 -22.010 -7.446 1.00 80.00 173 ILE A CA 1
ATOM 1349 C C . ILE A 1 173 ? 1.117 -22.287 -6.480 1.00 80.00 173 ILE A C 1
ATOM 1351 O O . ILE A 1 173 ? 0.035 -22.681 -6.918 1.00 80.00 173 ILE A O 1
ATOM 1355 N N . PHE A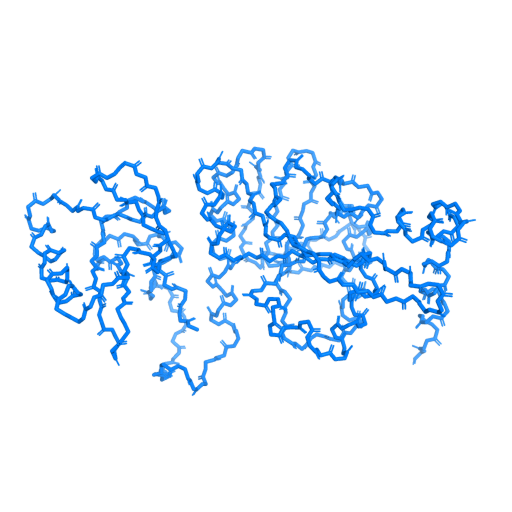 1 174 ? 1.316 -22.042 -5.181 1.00 83.69 174 PHE A N 1
ATOM 1356 C CA . PHE A 1 174 ? 0.283 -22.269 -4.174 1.00 83.69 174 PHE A CA 1
ATOM 1357 C C . PHE A 1 174 ? -0.976 -21.439 -4.447 1.00 83.69 174 PHE A C 1
ATOM 1359 O O . PHE A 1 174 ? -2.072 -21.997 -4.490 1.00 83.69 174 PHE A O 1
ATOM 1366 N N . TYR A 1 175 ? -0.856 -20.121 -4.633 1.00 86.75 175 TYR A N 1
ATOM 1367 C CA . TYR A 1 175 ? -2.028 -19.265 -4.835 1.00 86.75 175 TYR A CA 1
ATOM 1368 C C . TYR A 1 175 ? -2.714 -19.555 -6.178 1.00 86.75 175 TYR A C 1
ATOM 1370 O O . TYR A 1 175 ? -3.944 -19.640 -6.213 1.00 86.75 175 TYR A O 1
ATOM 1378 N N . ARG A 1 176 ? -1.949 -19.862 -7.238 1.00 85.50 176 ARG A N 1
ATOM 1379 C CA . ARG A 1 176 ? -2.481 -20.305 -8.538 1.00 85.50 176 ARG A CA 1
ATOM 1380 C C . ARG A 1 176 ? -3.302 -21.589 -8.418 1.00 85.50 176 ARG A C 1
ATOM 1382 O O . ARG A 1 176 ? -4.459 -21.620 -8.832 1.00 85.50 176 ARG A O 1
ATOM 1389 N N . GLN A 1 177 ? -2.751 -22.633 -7.791 1.00 84.88 177 GLN A N 1
ATOM 1390 C CA . GLN A 1 177 ? -3.463 -23.900 -7.552 1.00 84.88 177 GLN A CA 1
ATOM 1391 C C . GLN A 1 177 ? -4.756 -23.699 -6.749 1.00 84.88 177 GLN A C 1
ATOM 1393 O O . GLN A 1 177 ? -5.736 -24.417 -6.941 1.00 84.88 177 GLN A O 1
ATOM 1398 N N . ASN A 1 178 ? -4.771 -22.686 -5.883 1.00 86.62 178 ASN A N 1
ATOM 1399 C CA . ASN A 1 178 ? -5.893 -22.340 -5.019 1.00 86.62 178 ASN A CA 1
ATOM 1400 C C . ASN A 1 178 ? -6.870 -21.316 -5.606 1.00 86.62 178 ASN A C 1
ATOM 1402 O O . ASN A 1 178 ? -7.809 -20.906 -4.919 1.00 86.62 178 ASN A O 1
ATOM 1406 N N . ARG A 1 179 ? -6.679 -20.934 -6.873 1.00 89.06 179 ARG A N 1
ATOM 1407 C CA . ARG A 1 179 ? -7.476 -19.927 -7.580 1.00 89.06 179 ARG A CA 1
ATOM 1408 C C . ARG A 1 179 ? -7.553 -18.589 -6.841 1.00 89.06 179 ARG A C 1
ATOM 1410 O O . ARG A 1 179 ? -8.628 -18.009 -6.687 1.00 89.06 179 ARG A O 1
ATOM 1417 N N . VAL A 1 180 ? -6.403 -18.131 -6.357 1.00 89.94 180 VAL A N 1
ATOM 1418 C CA . VAL A 1 180 ? -6.223 -16.844 -5.684 1.00 89.94 180 VAL A CA 1
ATOM 1419 C C . VAL A 1 180 ? -5.223 -16.018 -6.475 1.00 89.94 180 VAL A C 1
ATOM 1421 O O . VAL A 1 180 ? -4.131 -16.490 -6.783 1.00 89.94 180 VAL A O 1
ATOM 1424 N N . PHE A 1 181 ? -5.591 -14.779 -6.783 1.00 90.50 181 PHE A N 1
ATOM 1425 C CA . PHE A 1 181 ? -4.688 -13.825 -7.409 1.00 90.50 181 PHE A CA 1
ATOM 1426 C C . PHE A 1 181 ? -3.748 -13.240 -6.362 1.00 90.50 181 PHE A C 1
ATOM 1428 O O . PHE A 1 181 ? -4.171 -12.833 -5.277 1.00 90.50 181 PHE A O 1
ATOM 1435 N N . LEU A 1 182 ? -2.465 -13.206 -6.693 1.00 87.38 182 LEU A N 1
ATOM 1436 C CA . LEU A 1 182 ? -1.416 -12.770 -5.789 1.00 87.38 182 LEU A CA 1
ATOM 1437 C C . LEU A 1 182 ? -0.918 -11.380 -6.186 1.00 87.38 182 LEU A C 1
ATOM 1439 O O . LEU A 1 182 ? -0.426 -11.188 -7.293 1.00 87.38 182 LEU A O 1
ATOM 1443 N N . ILE A 1 183 ? -1.014 -10.423 -5.265 1.00 89.62 183 ILE A N 1
ATOM 1444 C CA . ILE A 1 183 ? -0.534 -9.052 -5.450 1.00 89.62 183 ILE A CA 1
ATOM 1445 C C . ILE A 1 183 ? 0.680 -8.831 -4.555 1.00 89.62 183 ILE A C 1
ATOM 1447 O O . ILE A 1 183 ? 0.584 -8.767 -3.327 1.00 89.62 183 ILE A O 1
ATOM 1451 N N . TRP A 1 184 ? 1.835 -8.680 -5.194 1.00 86.06 184 TRP A N 1
ATOM 1452 C CA . TRP A 1 184 ? 3.084 -8.350 -4.520 1.00 86.06 184 TRP A CA 1
ATOM 1453 C C . TRP A 1 184 ? 3.211 -6.854 -4.314 1.00 86.06 184 TRP A C 1
ATOM 1455 O O . TRP A 1 184 ? 3.171 -6.088 -5.275 1.00 86.06 184 TRP A O 1
ATOM 1465 N N . LEU A 1 185 ? 3.411 -6.456 -3.062 1.00 86.50 185 LEU A N 1
ATOM 1466 C CA . LEU A 1 185 ? 3.562 -5.070 -2.663 1.00 86.50 185 LEU A CA 1
ATOM 1467 C C . LEU A 1 185 ? 4.986 -4.788 -2.193 1.00 86.50 185 LEU A C 1
ATOM 1469 O O . LEU A 1 185 ? 5.544 -5.470 -1.334 1.00 86.50 185 LEU A O 1
ATOM 1473 N N . PHE A 1 186 ? 5.559 -3.718 -2.719 1.00 81.31 186 PHE A N 1
ATOM 1474 C CA . PHE A 1 186 ? 6.799 -3.131 -2.250 1.00 81.31 186 PHE A CA 1
ATOM 1475 C C . PHE A 1 186 ? 6.497 -1.955 -1.330 1.00 81.31 186 PHE A C 1
ATOM 1477 O O . PHE A 1 186 ? 5.498 -1.249 -1.481 1.00 81.31 186 PHE A O 1
ATOM 1484 N N . HIS A 1 187 ? 7.381 -1.751 -0.359 1.00 72.75 187 HIS A N 1
ATOM 1485 C CA . HIS A 1 187 ? 7.342 -0.575 0.505 1.00 72.75 187 HIS A CA 1
ATOM 1486 C C . HIS A 1 187 ? 8.312 0.528 0.065 1.00 72.75 187 HIS A C 1
ATOM 1488 O O . HIS A 1 187 ? 8.241 1.641 0.579 1.00 72.75 187 HIS A O 1
ATOM 1494 N N . ASP A 1 188 ? 9.305 0.167 -0.750 1.00 73.81 188 ASP A N 1
ATOM 1495 C CA . ASP A 1 188 ? 10.374 1.039 -1.230 1.00 73.81 188 ASP A CA 1
ATOM 1496 C C . ASP A 1 188 ? 10.991 0.393 -2.471 1.00 73.81 188 ASP A C 1
ATOM 1498 O O . ASP A 1 188 ? 11.978 -0.348 -2.406 1.00 73.81 188 ASP A O 1
ATOM 1502 N N . PHE A 1 189 ? 10.324 0.599 -3.601 1.00 76.75 189 PHE A N 1
ATOM 1503 C CA . PHE A 1 189 ? 10.726 -0.003 -4.866 1.00 76.75 189 PHE A CA 1
ATOM 1504 C C . PHE A 1 189 ? 12.079 0.542 -5.355 1.00 76.75 189 PHE A C 1
ATOM 1506 O O . PHE A 1 189 ? 12.887 -0.193 -5.924 1.00 76.75 189 PHE A O 1
ATOM 1513 N N . GLU A 1 190 ? 12.377 1.812 -5.076 1.00 73.81 190 GLU A N 1
ATOM 1514 C CA . GLU A 1 190 ? 13.605 2.480 -5.517 1.00 73.81 190 GLU A CA 1
ATOM 1515 C C . GLU A 1 190 ? 14.861 1.852 -4.901 1.00 73.81 190 GLU A C 1
ATOM 1517 O O . GLU A 1 190 ? 15.829 1.557 -5.605 1.00 73.81 190 GLU A O 1
ATOM 1522 N N . ASN A 1 191 ? 14.834 1.570 -3.595 1.00 67.94 191 ASN A N 1
ATOM 1523 C CA . ASN A 1 191 ? 15.934 0.872 -2.926 1.00 67.94 191 ASN A CA 1
ATOM 1524 C C . ASN A 1 191 ? 16.017 -0.619 -3.296 1.00 67.94 191 ASN A C 1
ATOM 1526 O O . ASN A 1 191 ? 17.038 -1.270 -3.039 1.00 67.94 191 ASN A O 1
ATOM 1530 N N . TRP A 1 192 ? 14.954 -1.162 -3.888 1.00 66.56 192 TRP A N 1
ATOM 1531 C CA . TRP A 1 192 ? 14.845 -2.560 -4.281 1.00 66.56 192 TRP A CA 1
ATOM 1532 C C . TRP A 1 192 ? 15.356 -2.815 -5.713 1.00 66.56 192 TRP A C 1
ATOM 1534 O O . TRP A 1 192 ? 16.145 -3.736 -5.922 1.00 66.56 192 TRP A O 1
ATOM 1544 N N . LYS A 1 193 ? 15.027 -1.955 -6.690 1.00 64.06 193 LYS A N 1
ATOM 1545 C CA . LYS A 1 193 ? 15.310 -2.164 -8.131 1.00 64.06 193 LYS A CA 1
ATOM 1546 C C . LYS A 1 193 ? 16.800 -2.248 -8.519 1.00 64.06 193 LYS A C 1
ATOM 1548 O O . LYS A 1 193 ? 17.145 -2.649 -9.634 1.00 64.06 193 LYS A O 1
ATOM 1553 N N . GLY A 1 194 ? 17.705 -1.834 -7.630 1.00 59.97 194 GLY A N 1
ATOM 1554 C CA . GLY A 1 194 ? 19.151 -1.783 -7.875 1.00 59.97 194 GLY A CA 1
ATOM 1555 C C . GLY A 1 194 ? 19.906 -3.101 -7.675 1.00 59.97 194 GLY A C 1
ATOM 1556 O O . GLY A 1 194 ? 21.091 -3.166 -8.000 1.00 59.97 194 GLY A O 1
ATOM 1557 N N . ARG A 1 195 ? 19.263 -4.141 -7.138 1.00 61.94 195 ARG A N 1
ATOM 1558 C CA . ARG A 1 195 ? 19.932 -5.359 -6.661 1.00 61.94 195 ARG A CA 1
ATOM 1559 C C . ARG A 1 195 ? 19.710 -6.560 -7.602 1.00 61.94 195 ARG A C 1
ATOM 1561 O O . ARG A 1 195 ? 18.747 -6.599 -8.360 1.00 61.94 195 ARG A O 1
ATOM 1568 N N . GLN A 1 196 ? 20.655 -7.504 -7.622 1.00 54.53 196 GLN A N 1
ATOM 1569 C CA . GLN A 1 196 ? 20.732 -8.568 -8.639 1.00 54.53 196 GLN A CA 1
ATOM 1570 C C . GLN A 1 196 ? 19.598 -9.604 -8.513 1.00 54.53 196 GLN A C 1
ATOM 1572 O O . GLN A 1 196 ? 18.911 -9.858 -9.495 1.00 54.53 196 GLN A O 1
ATOM 1577 N N . THR A 1 197 ? 19.358 -10.137 -7.312 1.00 49.41 197 THR A N 1
ATOM 1578 C CA . THR A 1 197 ? 18.287 -11.114 -7.023 1.00 49.41 197 THR A CA 1
ATOM 1579 C C . THR A 1 197 ? 16.899 -10.541 -7.329 1.00 49.41 197 THR A C 1
ATOM 1581 O O . THR A 1 197 ? 15.963 -11.241 -7.699 1.00 49.41 197 THR A O 1
ATOM 1584 N N . GLU A 1 198 ? 16.773 -9.231 -7.185 1.00 55.66 198 GLU A N 1
ATOM 1585 C CA . GLU A 1 198 ? 15.572 -8.443 -7.383 1.00 55.66 198 GLU A CA 1
ATOM 1586 C C . GLU A 1 198 ? 15.290 -8.201 -8.875 1.00 55.66 198 GLU A C 1
ATOM 1588 O O . GLU A 1 198 ? 14.143 -8.297 -9.312 1.00 55.66 198 GLU A O 1
ATOM 1593 N N . ARG A 1 199 ? 16.335 -8.001 -9.691 1.00 56.38 199 ARG A N 1
ATOM 1594 C CA . ARG A 1 199 ? 16.221 -7.990 -11.162 1.00 56.38 199 ARG A CA 1
ATOM 1595 C C . ARG A 1 199 ? 15.755 -9.335 -11.707 1.00 56.38 199 ARG A C 1
ATOM 1597 O O . ARG A 1 199 ? 14.967 -9.342 -12.650 1.00 56.38 199 ARG A O 1
ATOM 1604 N N . ASP A 1 200 ? 16.190 -10.434 -11.093 1.00 54.94 200 ASP A N 1
ATOM 1605 C CA . ASP A 1 200 ? 15.727 -11.769 -11.464 1.00 54.94 200 ASP A CA 1
ATOM 1606 C C . ASP A 1 200 ? 14.221 -11.900 -11.178 1.00 54.94 200 ASP A C 1
ATOM 1608 O O . ASP A 1 200 ? 13.471 -12.262 -12.071 1.00 54.94 200 ASP A O 1
ATOM 1612 N N . ILE A 1 201 ? 13.728 -11.470 -10.009 1.00 53.28 201 ILE A N 1
ATOM 1613 C CA . ILE A 1 201 ? 12.285 -11.497 -9.676 1.00 53.28 201 ILE A CA 1
ATOM 1614 C C . ILE A 1 201 ? 11.440 -10.666 -10.658 1.00 53.28 201 ILE A C 1
ATOM 1616 O O . ILE A 1 201 ? 10.369 -11.107 -11.063 1.00 53.28 201 ILE A O 1
ATOM 1620 N N . VAL A 1 202 ? 11.900 -9.481 -11.073 1.00 53.84 202 VAL A N 1
ATOM 1621 C CA . VAL A 1 202 ? 11.192 -8.660 -12.079 1.00 53.84 202 VAL A CA 1
ATOM 1622 C C . VAL A 1 202 ? 11.185 -9.326 -13.446 1.00 53.84 202 VAL A C 1
ATOM 1624 O O . VAL A 1 202 ? 10.148 -9.349 -14.110 1.00 53.84 202 VAL A O 1
ATOM 1627 N N . ALA A 1 203 ? 12.330 -9.857 -13.880 1.00 53.16 203 ALA A N 1
ATOM 1628 C CA . ALA A 1 203 ? 12.429 -10.573 -15.147 1.00 53.16 203 ALA A CA 1
ATOM 1629 C C . ALA A 1 203 ? 11.501 -11.803 -15.174 1.00 53.16 203 ALA A C 1
ATOM 1631 O O . ALA A 1 203 ? 11.021 -12.185 -16.237 1.00 53.16 203 ALA A O 1
ATOM 1632 N N . LEU A 1 204 ? 11.216 -12.368 -13.998 1.00 50.94 204 LEU A N 1
ATOM 1633 C CA . LEU A 1 204 ? 10.347 -13.520 -13.769 1.00 50.94 204 LEU A CA 1
ATOM 1634 C C . LEU A 1 204 ? 8.853 -13.166 -13.588 1.00 50.94 204 LEU A C 1
ATOM 1636 O O . LEU A 1 204 ? 8.018 -14.050 -13.739 1.00 50.94 204 LEU A O 1
ATOM 1640 N N . ARG A 1 205 ? 8.490 -11.903 -13.310 1.00 55.47 205 ARG A N 1
ATOM 1641 C CA . ARG A 1 205 ? 7.116 -11.454 -12.967 1.00 55.47 205 ARG A CA 1
ATOM 1642 C C . ARG A 1 205 ? 6.463 -10.542 -14.002 1.00 55.47 205 ARG A C 1
ATOM 1644 O O . ARG A 1 205 ? 5.980 -9.459 -13.676 1.00 55.47 205 ARG A O 1
ATOM 1651 N N . SER A 1 206 ? 6.528 -10.913 -15.277 1.00 57.56 206 SER A N 1
ATOM 1652 C CA . SER A 1 206 ? 5.975 -10.096 -16.374 1.00 57.56 206 SER A CA 1
ATOM 1653 C C . SER A 1 206 ? 6.456 -8.630 -16.354 1.00 57.56 206 SER A C 1
ATOM 1655 O O . SER A 1 206 ? 5.804 -7.741 -16.901 1.00 57.56 206 SER A O 1
ATOM 1657 N N . ARG A 1 207 ? 7.609 -8.381 -15.710 1.00 65.56 207 ARG A N 1
ATOM 1658 C CA . ARG A 1 207 ? 8.247 -7.077 -15.529 1.00 65.56 207 ARG A CA 1
ATOM 1659 C C . ARG A 1 207 ? 7.393 -6.019 -14.831 1.00 65.56 207 ARG A C 1
ATOM 1661 O O . ARG A 1 207 ? 7.615 -4.847 -15.113 1.00 65.56 207 ARG A O 1
ATOM 1668 N N . HIS A 1 208 ? 6.475 -6.385 -13.932 1.00 74.25 208 HIS A N 1
ATOM 1669 C CA . HIS A 1 208 ? 5.703 -5.419 -13.138 1.00 74.25 208 HIS A CA 1
ATOM 1670 C C . HIS A 1 208 ? 5.921 -5.565 -11.622 1.00 74.25 208 HIS A C 1
ATOM 1672 O O . HIS A 1 208 ? 6.271 -6.628 -11.111 1.00 74.25 208 HIS A O 1
ATOM 1678 N N . ALA A 1 209 ? 5.714 -4.476 -10.887 1.00 80.25 209 ALA A N 1
ATOM 1679 C CA . ALA A 1 209 ? 5.777 -4.413 -9.432 1.00 80.25 209 ALA A CA 1
ATOM 1680 C C . ALA A 1 209 ? 4.766 -3.385 -8.914 1.00 80.25 209 ALA A C 1
ATOM 1682 O O . ALA A 1 209 ? 4.638 -2.309 -9.492 1.00 80.25 209 ALA A O 1
ATOM 1683 N N . PHE A 1 210 ? 4.078 -3.680 -7.811 1.00 88.25 210 PHE A N 1
ATOM 1684 C CA . PHE A 1 210 ? 3.185 -2.719 -7.162 1.00 88.25 210 PHE A CA 1
ATOM 1685 C C . PHE A 1 210 ? 3.814 -2.201 -5.878 1.00 88.25 210 PHE A C 1
ATOM 1687 O O . PHE A 1 210 ? 4.358 -2.962 -5.088 1.00 88.25 210 PHE A O 1
ATOM 1694 N N . GLU A 1 211 ? 3.736 -0.903 -5.644 1.00 88.25 211 GLU A N 1
ATOM 1695 C CA . GLU A 1 211 ? 4.225 -0.248 -4.439 1.00 88.25 211 GLU A CA 1
ATOM 1696 C C . GLU A 1 211 ? 3.073 0.488 -3.750 1.00 88.25 211 GLU A C 1
ATOM 1698 O O . GLU A 1 211 ? 2.279 1.178 -4.396 1.00 88.25 211 GLU A O 1
ATOM 1703 N N . LEU A 1 212 ? 2.983 0.345 -2.426 1.00 87.00 212 LEU A N 1
ATOM 1704 C CA . LEU A 1 212 ? 2.042 1.105 -1.603 1.00 87.00 212 LEU A CA 1
ATOM 1705 C C . LEU A 1 212 ? 2.772 2.290 -0.959 1.00 87.00 212 LEU A C 1
ATOM 1707 O O . LEU A 1 212 ? 3.141 2.242 0.218 1.00 87.00 212 LEU A O 1
ATOM 1711 N N . ASP A 1 213 ? 3.005 3.336 -1.752 1.00 84.38 213 ASP A N 1
ATOM 1712 C CA . ASP A 1 213 ? 3.659 4.570 -1.312 1.00 84.38 213 ASP A CA 1
ATOM 1713 C C . ASP A 1 213 ? 2.661 5.643 -0.827 1.00 84.38 213 ASP A C 1
ATOM 1715 O O . ASP A 1 213 ? 1.445 5.448 -0.784 1.00 84.38 213 ASP A O 1
ATOM 1719 N N . GLU A 1 214 ? 3.187 6.797 -0.408 1.00 80.75 214 GLU A N 1
ATOM 1720 C CA . GLU A 1 214 ? 2.386 7.922 0.097 1.00 80.75 214 GLU A CA 1
ATOM 1721 C C . GLU A 1 214 ? 1.380 8.435 -0.947 1.00 80.75 214 GLU A C 1
ATOM 1723 O O . GLU A 1 214 ? 0.226 8.688 -0.600 1.00 80.75 214 GLU A O 1
ATOM 1728 N N . GLN A 1 215 ? 1.775 8.511 -2.221 1.00 85.12 215 GLN A N 1
ATOM 1729 C CA . GLN A 1 215 ? 0.912 8.995 -3.303 1.00 85.12 215 GLN A CA 1
ATOM 1730 C C . GLN A 1 215 ? -0.229 8.016 -3.594 1.00 85.12 215 GLN A C 1
ATOM 1732 O O . GLN A 1 215 ? -1.381 8.425 -3.743 1.00 85.12 215 GLN A O 1
ATOM 1737 N N . ALA A 1 216 ? 0.066 6.715 -3.608 1.00 89.38 216 ALA A N 1
ATOM 1738 C CA . ALA A 1 216 ? -0.925 5.659 -3.769 1.00 89.38 216 ALA A CA 1
ATOM 1739 C C . ALA A 1 216 ? -1.963 5.666 -2.633 1.00 89.38 216 ALA A C 1
ATOM 1741 O O . ALA A 1 216 ? -3.170 5.573 -2.874 1.00 89.38 216 ALA A O 1
ATOM 1742 N N . ILE A 1 217 ? -1.512 5.864 -1.391 1.00 86.75 217 ILE A N 1
ATOM 1743 C CA . ILE A 1 217 ? -2.393 5.999 -0.225 1.00 86.75 217 ILE A CA 1
ATOM 1744 C C . ILE A 1 217 ? -3.311 7.222 -0.366 1.00 86.75 217 ILE A C 1
ATOM 1746 O O . ILE A 1 217 ? -4.503 7.123 -0.078 1.00 86.75 217 ILE A O 1
ATOM 1750 N N . ILE A 1 218 ? -2.788 8.366 -0.812 1.00 84.69 218 ILE A N 1
ATOM 1751 C CA . ILE A 1 218 ? -3.583 9.590 -1.013 1.00 84.69 218 ILE A CA 1
ATOM 1752 C C . ILE A 1 218 ? -4.644 9.377 -2.067 1.00 84.69 218 ILE A C 1
ATOM 1754 O O . ILE A 1 218 ? -5.826 9.569 -1.785 1.00 84.69 218 ILE A O 1
ATOM 1758 N N . SER A 1 219 ? -4.220 8.899 -3.235 1.00 90.19 219 SER A N 1
ATOM 1759 C CA . SER A 1 219 ? -5.122 8.600 -4.337 1.00 90.19 219 SER A CA 1
ATOM 1760 C C . SER A 1 219 ? -6.214 7.625 -3.905 1.00 90.19 219 SER A C 1
ATOM 1762 O O . SER A 1 219 ? -7.375 7.810 -4.269 1.00 90.19 219 SER A O 1
ATOM 1764 N N . THR A 1 220 ? -5.881 6.644 -3.059 1.00 90.81 220 THR A N 1
ATOM 1765 C CA . THR A 1 220 ? -6.872 5.712 -2.517 1.00 90.81 220 THR A CA 1
ATOM 1766 C C . THR A 1 220 ? -7.933 6.416 -1.682 1.00 90.81 220 THR A C 1
ATOM 1768 O O . THR A 1 220 ? -9.128 6.178 -1.843 1.00 90.81 220 THR A O 1
ATOM 1771 N N . ILE A 1 221 ? -7.513 7.286 -0.766 1.00 87.00 221 ILE A N 1
ATOM 1772 C CA . ILE A 1 221 ? -8.435 7.952 0.160 1.00 87.00 221 ILE A CA 1
ATOM 1773 C C . ILE A 1 221 ? -9.288 8.990 -0.577 1.00 87.00 221 ILE A C 1
ATOM 1775 O O . ILE A 1 221 ? -10.461 9.150 -0.244 1.00 87.00 221 ILE A O 1
ATOM 1779 N N . GLU A 1 222 ? -8.722 9.681 -1.565 1.00 88.38 222 GLU A N 1
ATOM 1780 C CA . GLU A 1 222 ? -9.438 10.660 -2.388 1.00 88.38 222 GLU A CA 1
ATOM 1781 C C . GLU A 1 222 ? -10.457 10.005 -3.318 1.00 88.38 222 GLU A C 1
ATOM 1783 O O . GLU A 1 222 ? -11.579 10.492 -3.440 1.00 88.38 222 GLU A O 1
ATOM 1788 N N . SER A 1 223 ? -10.081 8.897 -3.960 1.00 90.38 223 SER A N 1
ATOM 1789 C CA . SER A 1 223 ? -10.937 8.223 -4.940 1.00 90.38 223 SER A CA 1
ATOM 1790 C C . SER A 1 223 ? -11.911 7.217 -4.326 1.00 90.38 223 SER A C 1
ATOM 1792 O O . SER A 1 223 ? -12.903 6.872 -4.963 1.00 90.38 223 SER A O 1
ATOM 1794 N N . GLY A 1 224 ? -11.641 6.724 -3.112 1.00 90.19 224 GLY A N 1
ATOM 1795 C CA . GLY A 1 224 ? -12.385 5.610 -2.517 1.00 90.19 224 GLY A CA 1
ATOM 1796 C C . GLY A 1 224 ? -12.142 4.268 -3.220 1.00 90.19 224 GLY A C 1
ATOM 1797 O O . GLY A 1 224 ? -12.946 3.346 -3.078 1.00 90.19 224 GLY A O 1
ATOM 1798 N N . SER A 1 225 ? -11.061 4.163 -3.990 1.00 94.44 225 SER A N 1
ATOM 1799 C CA . SER A 1 225 ? -10.642 2.973 -4.731 1.00 94.44 225 SER A CA 1
ATOM 1800 C C . SER A 1 225 ? -9.197 2.669 -4.358 1.00 94.44 225 SER A C 1
ATOM 1802 O O . SER A 1 225 ? -8.365 3.568 -4.432 1.00 94.44 225 SER A O 1
ATOM 1804 N N . LEU A 1 226 ? -8.867 1.427 -4.006 1.00 95.69 226 LEU A N 1
ATOM 1805 C CA . LEU A 1 226 ? -7.492 1.068 -3.661 1.00 95.69 226 LEU A CA 1
ATOM 1806 C C . LEU A 1 226 ? -6.576 1.328 -4.862 1.00 95.69 226 LEU A C 1
ATOM 1808 O O . LEU A 1 226 ? -6.799 0.810 -5.951 1.00 95.69 226 LEU A O 1
ATOM 1812 N N . THR A 1 227 ? -5.549 2.139 -4.646 1.00 94.50 227 THR A N 1
ATOM 1813 C CA . THR A 1 227 ? -4.575 2.547 -5.655 1.00 94.50 227 THR A CA 1
ATOM 1814 C C . THR A 1 227 ? -3.193 2.064 -5.244 1.00 94.50 227 THR A C 1
ATOM 1816 O O . THR A 1 227 ? -2.818 2.146 -4.073 1.00 94.50 227 THR A O 1
ATOM 1819 N N . PHE A 1 228 ? -2.407 1.626 -6.224 1.00 93.00 228 PHE A N 1
ATOM 1820 C CA . PHE A 1 228 ? -0.980 1.349 -6.090 1.00 93.00 228 PHE A CA 1
ATOM 1821 C C . PHE A 1 228 ? -0.177 2.234 -7.023 1.00 93.00 228 PHE A C 1
ATOM 1823 O O . PHE A 1 228 ? -0.680 2.698 -8.044 1.00 93.00 228 PHE A O 1
ATOM 1830 N N . LYS A 1 229 ? 1.108 2.390 -6.733 1.00 91.62 229 LYS A N 1
ATOM 1831 C CA . LYS A 1 229 ? 2.073 2.794 -7.745 1.00 91.62 229 LYS A CA 1
ATOM 1832 C C . LYS A 1 229 ? 2.572 1.541 -8.449 1.00 91.62 229 LYS A C 1
ATOM 1834 O O . LYS A 1 229 ? 3.305 0.749 -7.865 1.00 91.62 229 LYS A O 1
ATOM 1839 N N . ALA A 1 230 ? 2.123 1.331 -9.678 1.00 89.88 230 ALA A N 1
ATOM 1840 C CA . ALA A 1 230 ? 2.635 0.262 -10.516 1.00 89.88 230 ALA A CA 1
ATOM 1841 C C . ALA A 1 230 ? 3.932 0.722 -11.181 1.00 89.88 230 ALA A C 1
ATOM 1843 O O . ALA A 1 230 ? 4.017 1.852 -11.658 1.00 89.88 230 ALA A O 1
ATOM 1844 N N . HIS A 1 231 ? 4.912 -0.168 -11.222 1.00 86.06 231 HIS A N 1
ATOM 1845 C CA . HIS A 1 231 ? 6.194 -0.017 -11.895 1.00 86.06 231 HIS A CA 1
ATOM 1846 C C . HIS A 1 231 ? 6.304 -1.116 -12.937 1.00 86.06 231 HIS A C 1
ATOM 1848 O O . HIS A 1 231 ? 6.025 -2.269 -12.614 1.00 86.06 231 HIS A O 1
ATOM 1854 N N . TRP A 1 232 ? 6.726 -0.800 -14.157 1.00 82.75 232 TRP A N 1
ATOM 1855 C CA . TRP A 1 232 ? 6.992 -1.815 -15.173 1.00 82.75 232 TRP A CA 1
ATOM 1856 C C . TRP A 1 232 ? 8.178 -1.455 -16.057 1.00 82.75 232 TRP A C 1
ATOM 1858 O O . TRP A 1 232 ? 8.543 -0.288 -16.176 1.00 82.75 232 TRP A O 1
ATOM 1868 N N . GLN A 1 233 ? 8.797 -2.460 -16.674 1.00 79.31 233 GLN A N 1
ATOM 1869 C CA . GLN A 1 233 ? 9.850 -2.213 -17.656 1.00 79.31 233 GLN A CA 1
ATOM 1870 C C . GLN A 1 233 ? 9.289 -2.187 -19.069 1.00 79.31 233 GLN A C 1
ATOM 1872 O O . GLN A 1 233 ? 8.592 -3.119 -19.464 1.00 79.31 233 GLN A O 1
ATOM 1877 N N . LEU A 1 234 ? 9.665 -1.178 -19.849 1.00 77.62 234 LEU A N 1
ATOM 1878 C CA . LEU A 1 234 ? 9.432 -1.167 -21.287 1.00 77.62 234 LEU A CA 1
ATOM 1879 C C . LEU A 1 234 ? 10.728 -1.489 -22.037 1.00 77.62 234 LEU A C 1
ATOM 1881 O O . LEU A 1 234 ? 11.802 -1.009 -21.648 1.00 77.62 234 LEU A O 1
ATOM 1885 N N . PRO A 1 235 ? 10.648 -2.320 -23.088 1.00 76.12 235 PRO A N 1
ATOM 1886 C CA . PRO A 1 235 ? 11.779 -2.554 -23.962 1.00 76.12 235 PRO A CA 1
ATOM 1887 C C . PRO A 1 235 ? 12.019 -1.336 -24.852 1.00 76.12 235 PRO A C 1
ATOM 1889 O O . PRO A 1 235 ? 11.093 -0.750 -25.407 1.00 76.12 235 PRO A O 1
ATOM 1892 N N . GLU A 1 236 ? 13.285 -1.003 -25.048 1.00 77.06 236 GLU A N 1
ATOM 1893 C CA . GLU A 1 236 ? 13.727 0.027 -25.976 1.00 77.06 236 GLU A CA 1
ATOM 1894 C C . GLU A 1 236 ? 14.785 -0.574 -26.896 1.00 77.06 236 GLU A C 1
ATOM 1896 O O . GLU A 1 236 ? 15.785 -1.128 -26.434 1.00 77.06 236 GLU A O 1
ATOM 1901 N N . TYR A 1 237 ? 14.556 -0.497 -28.205 1.00 74.56 237 TYR A N 1
ATOM 1902 C CA . TYR A 1 237 ? 15.500 -0.980 -29.204 1.00 74.56 237 TYR A CA 1
ATOM 1903 C C . TYR A 1 237 ? 16.114 0.199 -29.949 1.00 74.56 237 TYR A C 1
ATOM 1905 O O . TYR A 1 237 ? 15.424 0.932 -30.652 1.00 74.56 237 TYR A O 1
ATOM 1913 N N . ASN A 1 238 ? 17.428 0.363 -29.826 1.00 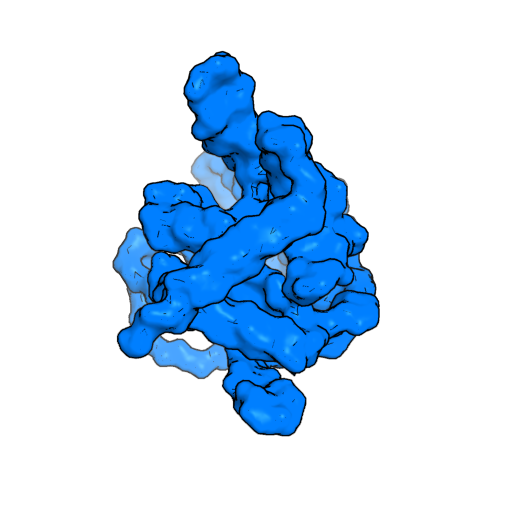74.38 238 ASN A N 1
ATOM 1914 C CA . ASN A 1 238 ? 18.154 1.472 -30.449 1.00 74.38 238 ASN A CA 1
ATOM 1915 C C . ASN A 1 238 ? 18.804 1.107 -31.800 1.00 74.38 238 ASN A C 1
ATOM 1917 O O . ASN A 1 238 ? 19.675 1.831 -32.278 1.00 74.38 238 ASN A O 1
ATOM 1921 N N . GLY A 1 239 ? 18.431 -0.027 -32.404 1.00 62.75 239 GLY A N 1
ATOM 1922 C CA . GLY A 1 239 ? 19.018 -0.517 -33.660 1.00 62.75 239 GLY A CA 1
ATOM 1923 C C . GLY A 1 239 ? 20.234 -1.438 -33.498 1.00 62.75 239 GLY A C 1
ATOM 1924 O O . GLY A 1 239 ? 20.619 -2.092 -34.463 1.00 62.75 239 GLY A O 1
ATOM 1925 N N . ALA A 1 240 ? 20.823 -1.533 -32.301 1.00 71.56 240 ALA A N 1
ATOM 1926 C CA . ALA A 1 240 ? 21.961 -2.417 -32.021 1.00 71.56 240 ALA A CA 1
ATOM 1927 C C . ALA A 1 240 ? 21.732 -3.322 -30.802 1.00 71.56 240 ALA A C 1
ATOM 1929 O O . ALA A 1 240 ? 22.169 -4.472 -30.795 1.00 71.56 240 ALA A O 1
ATOM 1930 N N . GLN A 1 241 ? 21.032 -2.825 -29.781 1.00 74.00 241 GLN A N 1
ATOM 1931 C CA . GLN A 1 241 ? 20.805 -3.541 -28.533 1.00 74.00 241 GLN A CA 1
ATOM 1932 C C . GLN A 1 241 ? 19.397 -3.277 -27.993 1.00 74.00 241 GLN A C 1
ATOM 1934 O O . GLN A 1 241 ? 18.846 -2.188 -28.147 1.00 74.00 241 GLN A O 1
ATOM 1939 N N . LEU A 1 242 ? 18.838 -4.294 -27.337 1.00 72.44 242 LEU A N 1
ATOM 1940 C CA . LEU A 1 242 ? 17.640 -4.163 -26.520 1.00 72.44 242 LEU A CA 1
ATOM 1941 C C . LEU A 1 242 ? 18.035 -3.691 -25.114 1.00 72.44 242 LEU A C 1
ATOM 1943 O O . LEU A 1 242 ? 18.798 -4.368 -24.417 1.00 72.44 242 LEU A O 1
ATOM 1947 N N . SER A 1 243 ? 17.515 -2.543 -24.701 1.00 75.44 243 SER A N 1
ATOM 1948 C CA . SER A 1 243 ? 17.591 -2.026 -23.334 1.00 75.44 243 SER A CA 1
ATOM 1949 C C . SER A 1 243 ? 16.209 -1.999 -22.686 1.00 75.44 243 SER A C 1
ATOM 1951 O O . SER A 1 243 ? 15.196 -2.194 -23.349 1.00 75.44 243 SER A O 1
ATOM 1953 N N . TRP A 1 244 ? 16.177 -1.787 -21.372 1.00 76.69 244 TRP A N 1
ATOM 1954 C CA . TRP A 1 244 ? 14.948 -1.742 -20.583 1.00 76.69 244 TRP A CA 1
ATOM 1955 C C . TRP A 1 244 ? 14.977 -0.516 -19.681 1.00 76.69 244 TRP A C 1
ATOM 1957 O O . TRP A 1 244 ? 15.958 -0.322 -18.956 1.00 76.69 244 TRP A O 1
ATOM 1967 N N . HIS A 1 245 ? 13.912 0.279 -19.694 1.00 79.44 245 HIS A N 1
ATOM 1968 C CA . HIS A 1 245 ? 13.734 1.400 -18.772 1.00 79.44 245 HIS A CA 1
ATOM 1969 C C . HIS A 1 245 ? 12.479 1.196 -17.922 1.00 79.44 245 HIS A C 1
ATOM 1971 O O . HIS A 1 245 ? 11.540 0.515 -18.329 1.00 79.44 245 HIS A O 1
ATOM 1977 N N . TRP A 1 246 ? 12.508 1.737 -16.705 1.00 84.00 246 TRP A N 1
ATOM 1978 C CA . TRP A 1 246 ? 11.392 1.663 -15.769 1.00 84.00 246 TRP A CA 1
ATOM 1979 C C . TRP A 1 246 ? 10.432 2.819 -16.005 1.00 84.00 246 TRP A C 1
ATOM 1981 O O . TRP A 1 246 ? 10.856 3.970 -16.007 1.00 84.00 246 TRP A O 1
ATOM 1991 N N . GLU A 1 247 ? 9.155 2.489 -16.109 1.00 85.88 247 GLU A N 1
ATOM 1992 C CA . GLU A 1 247 ? 8.038 3.422 -16.070 1.00 85.88 247 GLU A CA 1
ATOM 1993 C C . GLU A 1 247 ? 7.195 3.160 -14.826 1.00 85.88 247 GLU A C 1
ATOM 1995 O O . GLU A 1 247 ? 7.168 2.041 -14.298 1.00 85.88 247 GLU A O 1
ATOM 2000 N N . SER A 1 248 ? 6.500 4.194 -14.354 1.00 89.00 248 SER A N 1
ATOM 2001 C CA . SER A 1 248 ? 5.640 4.084 -13.179 1.00 89.00 248 SER A CA 1
ATOM 2002 C C . SER A 1 248 ? 4.404 4.962 -13.304 1.00 89.00 248 SER A C 1
ATOM 2004 O O . SER A 1 248 ? 4.487 6.107 -13.746 1.00 89.00 248 SER A O 1
ATOM 2006 N N . ARG A 1 249 ? 3.259 4.482 -12.815 1.00 91.75 249 ARG A N 1
ATOM 2007 C CA . ARG A 1 249 ? 2.059 5.315 -12.638 1.00 91.75 249 ARG A CA 1
ATOM 2008 C C . ARG A 1 249 ? 1.198 4.821 -11.486 1.00 91.75 249 ARG A C 1
ATOM 2010 O O . ARG A 1 249 ? 1.303 3.670 -11.070 1.00 91.75 249 ARG A O 1
ATOM 2017 N N . LEU A 1 250 ? 0.301 5.682 -11.014 1.00 93.06 250 LEU A N 1
ATOM 2018 C CA . LEU A 1 250 ? -0.771 5.263 -10.118 1.00 93.06 250 LEU A CA 1
ATOM 2019 C C . LEU A 1 250 ? -1.812 4.440 -10.890 1.00 93.06 250 LEU A C 1
ATOM 2021 O O . LEU A 1 250 ? -2.253 4.841 -11.969 1.00 93.06 250 LEU A O 1
ATOM 2025 N N . VAL A 1 251 ? -2.177 3.287 -10.336 1.00 93.06 251 VAL A N 1
ATOM 2026 C CA . VAL A 1 251 ? -3.119 2.323 -10.910 1.00 93.06 251 VAL A CA 1
ATOM 2027 C C . VAL A 1 251 ? -4.118 1.930 -9.839 1.00 93.06 251 VAL A C 1
ATOM 2029 O O . VAL A 1 251 ? -3.733 1.474 -8.761 1.00 93.06 251 VAL A O 1
ATOM 2032 N N . ARG A 1 252 ? -5.398 2.130 -10.135 1.00 93.94 252 ARG A N 1
ATOM 2033 C CA . ARG A 1 252 ? -6.504 1.703 -9.279 1.00 93.94 252 ARG A CA 1
ATOM 2034 C C . ARG A 1 252 ? -6.781 0.212 -9.435 1.00 93.94 252 ARG A C 1
ATOM 2036 O O . ARG A 1 252 ? -6.500 -0.353 -10.489 1.00 93.94 252 ARG A O 1
ATOM 2043 N N . MET A 1 253 ? -7.370 -0.412 -8.422 1.00 94.06 253 MET A N 1
ATOM 2044 C CA . MET A 1 253 ? -7.746 -1.829 -8.468 1.00 94.06 253 MET A CA 1
ATOM 2045 C C . MET A 1 253 ? -8.656 -2.166 -9.652 1.00 94.06 253 MET A C 1
ATOM 2047 O O . MET A 1 253 ? -8.495 -3.222 -10.250 1.00 94.06 253 MET A O 1
ATOM 2051 N N . GLU A 1 254 ? -9.564 -1.268 -10.040 1.00 92.50 254 GLU A N 1
ATOM 2052 C CA . GLU A 1 254 ? -10.462 -1.453 -11.189 1.00 92.50 254 GLU A CA 1
ATOM 2053 C C . GLU A 1 254 ? -9.733 -1.394 -12.543 1.00 92.50 254 GLU A C 1
ATOM 2055 O O . GLU A 1 254 ? -10.292 -1.780 -13.565 1.00 92.50 254 GLU A O 1
ATOM 2060 N N . GLU A 1 255 ? -8.498 -0.887 -12.575 1.00 91.44 255 GLU A N 1
ATOM 2061 C CA . GLU A 1 255 ? -7.648 -0.861 -13.772 1.00 91.44 255 GLU A CA 1
ATOM 2062 C C . GLU A 1 255 ? -6.749 -2.101 -13.881 1.00 91.44 255 GLU A C 1
ATOM 2064 O O . GLU A 1 255 ? -5.944 -2.198 -14.818 1.00 91.44 255 GLU A O 1
ATOM 2069 N N . LEU A 1 256 ? -6.848 -3.019 -12.914 1.00 89.19 256 LEU A N 1
ATOM 2070 C CA . LEU A 1 256 ? -6.140 -4.286 -12.949 1.00 89.19 256 LEU A CA 1
ATOM 2071 C C . LEU A 1 256 ? -6.926 -5.321 -13.750 1.00 89.19 256 LEU A C 1
ATOM 2073 O O . LEU A 1 256 ? -8.147 -5.428 -13.647 1.00 89.19 256 LEU A O 1
ATOM 2077 N N . HIS A 1 257 ? -6.196 -6.098 -14.539 1.00 85.62 257 HIS A N 1
ATOM 2078 C CA . HIS A 1 257 ? -6.707 -7.245 -15.264 1.00 85.62 257 HIS A CA 1
ATOM 2079 C C . HIS A 1 257 ? -6.293 -8.525 -14.539 1.00 85.62 257 HIS A C 1
ATOM 2081 O O . HIS A 1 257 ? -5.130 -8.683 -14.161 1.00 85.62 257 HIS A O 1
ATOM 2087 N N . PHE A 1 258 ? -7.260 -9.414 -14.339 1.00 84.50 258 PHE A N 1
ATOM 2088 C CA . PHE A 1 258 ? -7.111 -10.668 -13.612 1.00 84.50 258 PHE A CA 1
ATOM 2089 C C . PHE A 1 258 ? -7.288 -11.829 -14.598 1.00 84.50 258 PHE A C 1
ATOM 2091 O O . PHE A 1 258 ? -8.412 -12.270 -14.833 1.00 84.50 258 PHE A O 1
ATOM 2098 N N . ASP A 1 259 ? -6.194 -12.314 -15.189 1.00 77.69 259 ASP A N 1
ATOM 2099 C CA . ASP A 1 259 ? -6.215 -13.361 -16.225 1.00 77.69 259 ASP A CA 1
ATOM 2100 C C . ASP A 1 259 ? -5.150 -14.427 -15.971 1.00 77.69 259 ASP A C 1
ATOM 2102 O O . ASP A 1 259 ? -4.062 -14.104 -15.519 1.00 77.69 259 ASP A O 1
ATOM 2106 N N . ASP A 1 260 ? -5.487 -15.698 -16.195 1.00 76.00 260 ASP A N 1
ATOM 2107 C CA . ASP A 1 260 ? -4.663 -16.887 -15.896 1.00 76.00 260 ASP A CA 1
ATOM 2108 C C . ASP A 1 260 ? -3.824 -16.779 -14.599 1.00 76.00 260 ASP A C 1
ATOM 2110 O O . ASP A 1 260 ? -2.659 -17.173 -14.529 1.00 76.00 260 ASP A O 1
ATOM 2114 N N . PHE A 1 261 ? -4.435 -16.243 -13.535 1.00 71.88 261 PHE A N 1
ATOM 2115 C CA . PHE A 1 261 ? -3.818 -16.023 -12.215 1.00 71.88 261 PHE A CA 1
ATOM 2116 C C . PHE A 1 261 ? -2.689 -14.978 -12.172 1.00 71.88 261 PHE A C 1
ATOM 2118 O O . PHE A 1 261 ? -2.021 -14.836 -11.145 1.00 71.88 261 PHE A O 1
ATOM 2125 N N . LEU A 1 262 ? -2.526 -14.207 -13.243 1.00 72.12 262 LEU A N 1
ATOM 2126 C CA . LEU A 1 262 ? -1.729 -12.991 -13.319 1.00 72.12 262 LEU A CA 1
ATOM 2127 C C . LEU A 1 262 ? -2.575 -11.774 -12.937 1.00 72.12 262 LEU A C 1
ATOM 2129 O O . LEU A 1 262 ? -3.788 -11.728 -13.157 1.00 72.12 262 LEU A O 1
ATOM 2133 N N . VAL A 1 263 ? -1.908 -10.784 -12.346 1.00 74.25 263 VAL A N 1
ATOM 2134 C CA . VAL A 1 263 ? -2.486 -9.473 -12.051 1.00 74.25 263 VAL A CA 1
ATOM 2135 C C . VAL A 1 263 ? -1.686 -8.434 -12.805 1.00 74.25 263 VAL A C 1
ATOM 2137 O O . VAL A 1 263 ? -0.514 -8.207 -12.518 1.00 74.25 263 VAL A O 1
ATOM 2140 N N . GLU A 1 264 ? -2.322 -7.799 -13.774 1.00 74.06 264 GLU A N 1
ATOM 2141 C CA . GLU A 1 264 ? -1.658 -6.903 -14.714 1.00 74.06 264 GLU A CA 1
ATOM 2142 C C . GLU A 1 264 ? -2.360 -5.555 -14.745 1.00 74.06 264 GLU A C 1
ATOM 2144 O O . GLU A 1 264 ? -3.490 -5.424 -14.289 1.00 74.06 264 GLU A O 1
ATOM 2149 N N . THR A 1 265 ? -1.710 -4.531 -15.292 1.00 71.94 265 THR A N 1
ATOM 2150 C CA . THR A 1 265 ? -2.359 -3.227 -15.479 1.00 71.94 265 THR A CA 1
ATOM 2151 C C . THR A 1 265 ? -2.779 -3.084 -16.934 1.00 71.94 265 THR A C 1
ATOM 2153 O O . THR A 1 265 ? -1.978 -3.362 -17.824 1.00 71.94 265 THR A O 1
ATOM 2156 N N . LEU A 1 266 ? -3.980 -2.563 -17.197 1.00 64.44 266 LEU A N 1
ATOM 2157 C CA . LEU A 1 266 ? -4.466 -2.350 -18.572 1.00 64.44 266 LEU A CA 1
ATOM 2158 C C . LEU A 1 266 ? -3.549 -1.460 -19.434 1.00 64.44 266 LEU A C 1
ATOM 2160 O O . LEU A 1 266 ? -3.606 -1.516 -20.657 1.00 64.44 266 LEU A O 1
ATOM 2164 N N . ALA A 1 267 ? -2.713 -0.625 -18.812 1.00 58.38 267 ALA A N 1
ATOM 2165 C CA . ALA A 1 267 ? -1.827 0.302 -19.519 1.00 58.38 267 ALA A CA 1
ATOM 2166 C C . ALA A 1 267 ? -0.424 -0.255 -19.783 1.00 58.38 267 ALA A C 1
ATOM 2168 O O . ALA A 1 267 ? 0.312 0.317 -20.582 1.00 58.38 267 ALA A O 1
ATOM 2169 N N . ALA A 1 268 ? -0.032 -1.323 -19.092 1.00 59.12 268 ALA A N 1
ATOM 2170 C CA . ALA A 1 268 ? 1.295 -1.895 -19.205 1.00 59.12 268 ALA A CA 1
ATOM 2171 C C . ALA A 1 268 ? 1.155 -3.368 -19.561 1.00 59.12 268 ALA A C 1
ATOM 2173 O O . ALA A 1 268 ? 0.994 -4.214 -18.684 1.00 59.12 268 ALA A O 1
ATOM 2174 N N . GLN A 1 269 ? 1.298 -3.661 -20.853 1.00 66.12 269 GLN A N 1
ATOM 2175 C CA . GLN A 1 269 ? 1.523 -5.015 -21.355 1.00 66.12 269 GLN A CA 1
ATOM 2176 C C . GLN A 1 269 ? 2.948 -5.118 -21.931 1.00 66.12 269 GLN A C 1
ATOM 2178 O O . GLN A 1 269 ? 3.110 -5.207 -23.148 1.00 66.12 269 GLN A O 1
ATOM 2183 N N . PRO A 1 270 ? 4.011 -5.072 -21.090 1.00 63.88 270 PRO A N 1
ATOM 2184 C CA . PRO A 1 270 ? 5.408 -5.106 -21.534 1.00 63.88 270 PRO A CA 1
ATOM 2185 C C . PRO A 1 270 ? 5.751 -6.233 -22.503 1.00 63.88 270 PRO A C 1
ATOM 2187 O O . PRO A 1 270 ? 6.574 -6.049 -23.397 1.00 63.88 270 PRO A O 1
ATOM 2190 N N . TRP A 1 271 ? 5.127 -7.401 -22.335 1.00 59.00 271 TRP A N 1
ATOM 2191 C CA . TRP A 1 271 ? 5.331 -8.537 -23.226 1.00 59.00 271 TRP A CA 1
ATOM 2192 C C . TRP A 1 271 ? 4.707 -8.306 -24.600 1.00 59.00 271 TRP A C 1
ATOM 2194 O O . TRP A 1 271 ? 5.260 -8.809 -25.563 1.00 59.00 271 TRP A O 1
ATOM 2204 N N . LEU A 1 272 ? 3.619 -7.537 -24.745 1.00 62.50 272 LEU A N 1
ATOM 2205 C CA . LEU A 1 272 ? 3.129 -7.161 -26.075 1.00 62.50 272 LEU A CA 1
ATOM 2206 C C . LEU A 1 272 ? 4.142 -6.266 -26.783 1.00 62.50 272 LEU A C 1
ATOM 2208 O O . LEU A 1 272 ? 4.479 -6.543 -27.928 1.00 62.50 272 LEU A O 1
ATOM 2212 N N . CYS A 1 273 ? 4.713 -5.282 -26.083 1.00 63.12 273 CYS A N 1
ATOM 2213 C CA . CYS A 1 273 ? 5.789 -4.459 -26.636 1.00 63.12 273 CYS A CA 1
ATOM 2214 C C . CYS A 1 273 ? 7.029 -5.303 -26.987 1.00 63.12 273 CYS A C 1
ATOM 2216 O O . CYS A 1 273 ? 7.643 -5.101 -28.031 1.00 63.12 273 CYS A O 1
ATOM 2218 N N . GLU A 1 274 ? 7.397 -6.282 -26.151 1.00 65.69 274 GLU A N 1
ATOM 2219 C CA . GLU A 1 274 ? 8.487 -7.221 -26.451 1.00 65.69 274 GLU A CA 1
ATOM 2220 C C . GLU A 1 274 ? 8.149 -8.110 -27.662 1.00 65.69 274 GLU A C 1
ATOM 2222 O O . GLU A 1 274 ? 9.001 -8.314 -28.522 1.00 65.69 274 GLU A O 1
ATOM 2227 N N . ALA A 1 275 ? 6.912 -8.598 -27.776 1.00 61.44 275 ALA A N 1
ATOM 2228 C CA . ALA A 1 275 ? 6.437 -9.394 -28.909 1.00 61.44 275 ALA A CA 1
ATOM 2229 C C . ALA A 1 275 ? 6.473 -8.592 -30.205 1.00 61.44 275 ALA A C 1
ATOM 2231 O O . ALA A 1 275 ? 6.955 -9.101 -31.211 1.00 61.44 275 ALA A O 1
ATOM 2232 N N . GLU A 1 276 ? 6.008 -7.347 -30.180 1.00 65.50 276 GLU A N 1
ATOM 2233 C CA . GLU A 1 276 ? 6.047 -6.440 -31.325 1.00 65.50 276 GLU A CA 1
ATOM 2234 C C . GLU A 1 276 ? 7.489 -6.176 -31.769 1.00 65.50 276 GLU A C 1
ATOM 2236 O O . GLU A 1 276 ? 7.807 -6.317 -32.949 1.00 65.50 276 GLU A O 1
ATOM 2241 N N . LEU A 1 277 ? 8.392 -5.884 -30.826 1.00 64.38 277 LEU A N 1
ATOM 2242 C CA . LEU A 1 277 ? 9.808 -5.651 -31.125 1.00 64.38 277 LEU A CA 1
ATOM 2243 C C . LEU A 1 277 ? 10.537 -6.906 -31.622 1.00 64.38 277 LEU A C 1
ATOM 2245 O O . LEU A 1 277 ? 11.436 -6.803 -32.455 1.00 64.38 277 LEU A O 1
ATOM 2249 N N . LEU A 1 278 ? 10.169 -8.088 -31.122 1.00 64.38 278 LEU A N 1
ATOM 2250 C CA . LEU A 1 278 ? 10.759 -9.369 -31.522 1.00 64.38 278 LEU A CA 1
ATOM 2251 C C . LEU A 1 278 ? 10.011 -10.049 -32.681 1.00 64.38 278 LEU A C 1
ATOM 2253 O O . LEU A 1 278 ? 10.424 -11.124 -33.118 1.00 64.38 278 LEU A O 1
ATOM 2257 N N . ASN A 1 279 ? 8.928 -9.445 -33.177 1.00 65.81 279 ASN A N 1
ATOM 2258 C CA . ASN A 1 279 ? 8.015 -10.010 -34.172 1.00 65.81 279 ASN A CA 1
ATOM 2259 C C . ASN A 1 279 ? 7.485 -11.417 -33.790 1.00 65.81 279 ASN A C 1
ATOM 2261 O O . ASN A 1 279 ? 7.420 -12.331 -34.616 1.00 65.81 279 ASN A O 1
ATOM 2265 N N . MET A 1 280 ? 7.153 -11.610 -32.510 1.00 59.91 280 MET A N 1
ATOM 2266 C CA . MET A 1 280 ? 6.641 -12.854 -31.922 1.00 59.91 280 MET A CA 1
ATOM 2267 C C . MET A 1 280 ? 5.154 -12.726 -31.566 1.00 59.91 280 MET A C 1
ATOM 2269 O O . MET A 1 280 ? 4.665 -11.643 -31.266 1.00 59.91 280 MET A O 1
ATOM 2273 N N . THR A 1 281 ? 4.411 -13.836 -31.549 1.00 59.16 281 THR A N 1
ATOM 2274 C CA . THR A 1 281 ? 3.025 -13.831 -31.051 1.00 59.16 281 THR A CA 1
ATOM 2275 C C . THR A 1 281 ? 2.987 -13.829 -29.519 1.00 59.16 281 THR A C 1
ATOM 2277 O O . THR A 1 281 ? 3.884 -14.372 -28.872 1.00 59.16 281 THR A O 1
ATOM 2280 N N . HIS A 1 282 ? 1.919 -13.284 -28.922 1.00 51.75 282 HIS A N 1
ATOM 2281 C CA . HIS A 1 282 ? 1.708 -13.306 -27.464 1.00 51.75 282 HIS A CA 1
ATOM 2282 C C . HIS A 1 282 ? 1.785 -14.739 -26.899 1.00 51.75 282 HIS A C 1
ATOM 2284 O O . HIS A 1 282 ? 2.504 -14.996 -25.936 1.00 51.75 282 HIS A O 1
ATOM 2290 N N . ALA A 1 283 ? 1.159 -15.706 -27.579 1.00 56.44 283 ALA A N 1
ATOM 2291 C CA . ALA A 1 283 ? 1.254 -17.121 -27.223 1.00 56.44 283 ALA A CA 1
ATOM 2292 C C . ALA A 1 283 ? 2.701 -17.657 -27.257 1.00 56.44 283 ALA A C 1
ATOM 2294 O O . ALA A 1 283 ? 3.083 -18.455 -26.405 1.00 56.44 283 ALA A O 1
ATOM 2295 N N . ALA A 1 284 ? 3.536 -17.208 -28.201 1.00 55.97 284 ALA A N 1
ATOM 2296 C CA . ALA A 1 284 ? 4.934 -17.628 -28.273 1.00 55.97 284 ALA A CA 1
ATOM 2297 C C . ALA A 1 284 ? 5.780 -17.067 -27.118 1.00 55.97 284 ALA A C 1
ATOM 2299 O O . ALA A 1 284 ? 6.734 -17.722 -26.694 1.00 55.97 284 ALA A O 1
ATOM 2300 N N . LEU A 1 285 ? 5.433 -15.890 -26.588 1.00 54.75 285 LEU A N 1
ATOM 2301 C CA . LEU A 1 285 ? 6.072 -15.343 -25.391 1.00 54.75 285 LEU A CA 1
ATOM 2302 C C . LEU A 1 285 ? 5.652 -16.077 -24.121 1.00 54.75 285 LEU A C 1
ATOM 2304 O O . LEU A 1 285 ? 6.533 -16.403 -23.331 1.00 54.75 285 LEU A O 1
ATOM 2308 N N . ILE A 1 286 ? 4.364 -16.408 -23.964 1.00 52.97 286 ILE A N 1
ATOM 2309 C CA . ILE A 1 286 ? 3.883 -17.243 -22.849 1.00 52.97 286 ILE A CA 1
ATOM 2310 C C . ILE A 1 286 ? 4.609 -18.592 -22.863 1.00 52.97 286 ILE A C 1
ATOM 2312 O O . ILE A 1 286 ? 5.184 -18.989 -21.860 1.00 52.97 286 ILE A O 1
ATOM 2316 N N . ILE A 1 287 ? 4.714 -19.249 -24.022 1.00 56.53 287 ILE A N 1
ATOM 2317 C CA . ILE A 1 287 ? 5.432 -20.528 -24.143 1.00 56.53 287 ILE A CA 1
ATOM 2318 C C . ILE A 1 287 ? 6.927 -20.374 -23.830 1.00 56.53 287 ILE A C 1
ATOM 2320 O O . ILE A 1 287 ? 7.525 -21.248 -23.204 1.00 56.53 287 ILE A O 1
ATOM 2324 N N . LYS A 1 288 ? 7.567 -19.281 -24.266 1.00 55.69 288 LYS A N 1
ATOM 2325 C CA . LYS A 1 288 ? 8.979 -19.002 -23.952 1.00 55.69 288 LYS A CA 1
ATOM 2326 C C . LYS A 1 288 ? 9.177 -18.770 -22.452 1.00 55.69 288 LYS A C 1
ATOM 2328 O O . LYS A 1 288 ? 10.161 -19.250 -21.895 1.00 55.69 288 LYS A O 1
ATOM 2333 N N . PHE A 1 289 ? 8.241 -18.069 -21.821 1.00 51.50 289 PHE A N 1
ATOM 2334 C CA . PHE A 1 289 ? 8.191 -17.848 -20.383 1.00 51.50 289 PHE A CA 1
ATOM 2335 C C . PHE A 1 289 ? 8.011 -19.174 -19.630 1.00 51.50 289 PHE A C 1
ATOM 2337 O O . PHE A 1 289 ? 8.846 -19.522 -18.804 1.00 51.50 289 PHE A O 1
ATOM 2344 N N . GLU A 1 290 ? 7.008 -19.979 -19.980 1.00 51.00 290 GLU A N 1
ATOM 2345 C CA . GLU A 1 290 ? 6.755 -21.290 -19.367 1.00 51.00 290 GLU A CA 1
ATOM 2346 C C . GLU A 1 290 ? 7.931 -22.263 -19.541 1.00 51.00 290 GLU A C 1
ATOM 2348 O O . GLU A 1 290 ? 8.320 -22.937 -18.588 1.00 51.00 290 GLU A O 1
ATOM 2353 N N . LYS A 1 291 ? 8.555 -22.306 -20.728 1.00 51.59 291 LYS A N 1
ATOM 2354 C CA . LYS A 1 291 ? 9.759 -23.121 -20.971 1.00 51.59 291 LYS A CA 1
ATOM 2355 C C . LYS A 1 291 ? 10.942 -22.685 -20.120 1.00 51.59 291 LYS A C 1
ATOM 2357 O O . LYS A 1 291 ? 11.623 -23.535 -19.554 1.00 51.59 291 LYS A O 1
ATOM 2362 N N . TYR A 1 292 ? 11.168 -21.377 -20.005 1.00 46.56 292 TYR A N 1
ATOM 2363 C CA . TYR A 1 292 ? 12.225 -20.834 -19.156 1.00 46.56 292 TYR A CA 1
ATOM 2364 C C . TYR A 1 292 ? 12.089 -21.329 -17.704 1.00 46.56 292 TYR A C 1
ATOM 2366 O O . TYR A 1 292 ? 13.101 -21.635 -17.068 1.00 46.56 292 TYR A O 1
ATOM 2374 N N . TRP A 1 293 ? 10.853 -21.430 -17.201 1.00 43.25 293 TRP A N 1
ATOM 2375 C CA . TRP A 1 293 ? 10.551 -21.942 -15.863 1.00 43.25 293 TRP A CA 1
ATOM 2376 C C . TRP A 1 293 ? 10.695 -23.458 -15.749 1.00 43.25 293 TRP A C 1
ATOM 2378 O O . TRP A 1 293 ? 11.310 -23.934 -14.796 1.00 43.25 293 TRP A O 1
ATOM 2388 N N . ALA A 1 294 ? 10.184 -24.215 -16.721 1.00 45.56 294 ALA A N 1
ATOM 2389 C CA . ALA A 1 294 ? 10.276 -25.673 -16.721 1.00 45.56 294 ALA A CA 1
ATOM 2390 C C . ALA A 1 294 ? 11.735 -26.162 -16.690 1.00 45.56 294 ALA A C 1
ATOM 2392 O O . ALA A 1 294 ? 12.062 -27.080 -15.948 1.00 45.56 294 ALA A O 1
ATOM 2393 N N . GLU A 1 295 ? 12.631 -25.499 -17.425 1.00 40.34 295 GLU A N 1
ATOM 2394 C CA . GLU A 1 295 ? 14.057 -25.854 -17.497 1.00 40.34 295 GLU A CA 1
ATOM 2395 C C . GLU A 1 295 ? 14.857 -25.489 -16.231 1.00 40.34 295 GLU A C 1
ATOM 2397 O O . GLU A 1 295 ? 15.977 -25.962 -16.045 1.00 40.34 295 GLU A O 1
ATOM 2402 N N . ARG A 1 296 ? 14.319 -24.627 -15.359 1.00 43.03 296 ARG A N 1
ATOM 2403 C CA . ARG A 1 296 ? 15.000 -24.144 -14.142 1.00 43.03 296 ARG A CA 1
ATOM 2404 C C . ARG A 1 296 ? 14.422 -24.696 -12.840 1.00 43.03 296 ARG A C 1
ATOM 2406 O O . ARG A 1 296 ? 15.030 -24.485 -11.795 1.00 43.03 296 ARG A O 1
ATOM 2413 N N . LEU A 1 297 ? 13.309 -25.425 -12.902 1.00 39.50 297 LEU A N 1
ATOM 2414 C CA . LEU A 1 297 ? 12.760 -26.203 -11.784 1.00 39.50 297 LEU A CA 1
ATOM 2415 C C . LEU A 1 297 ? 13.427 -27.588 -11.632 1.00 39.50 297 LEU A C 1
ATOM 2417 O O . LEU A 1 297 ? 13.196 -28.257 -10.632 1.00 39.50 297 LEU A O 1
ATOM 2421 N N . ASP A 1 298 ? 14.311 -27.976 -12.560 1.00 36.94 298 ASP A N 1
ATOM 2422 C CA . ASP A 1 298 ? 15.109 -29.216 -12.535 1.00 36.94 298 ASP A CA 1
ATOM 2423 C C . ASP A 1 298 ? 16.442 -29.077 -11.759 1.00 36.94 298 ASP A C 1
ATOM 2425 O O . ASP A 1 298 ? 17.482 -29.618 -12.140 1.00 36.94 298 ASP A O 1
ATOM 2429 N N . TRP A 1 299 ? 16.428 -28.358 -10.634 1.00 36.72 299 TRP A N 1
ATOM 2430 C CA . TRP A 1 299 ? 17.512 -28.420 -9.647 1.00 36.72 299 TRP A CA 1
ATOM 2431 C C . TRP A 1 299 ? 16.978 -29.104 -8.393 1.00 36.72 299 TRP A C 1
ATOM 2433 O O . TRP A 1 299 ? 16.289 -28.479 -7.586 1.00 36.72 299 TRP A O 1
ATOM 2443 N N . GLY A 1 300 ? 17.254 -30.408 -8.297 1.00 35.62 300 GLY A N 1
ATOM 2444 C CA . GLY A 1 300 ? 17.004 -31.214 -7.099 1.00 35.62 300 GLY A CA 1
ATOM 2445 C C . GLY A 1 300 ? 17.765 -30.741 -5.867 1.00 35.62 300 GLY A C 1
ATOM 2446 O O . GLY A 1 300 ? 18.753 -29.983 -6.012 1.00 35.62 300 GLY A O 1
#

InterPro domains:
  IPR046099 Domain of unknown function DUF6035 [PF19500] (134-259)

Nearest PDB structures (foldseek):
  8xa9-assembly2_B  TM=3.075E-01  e=2.695E-02  Homo sapiens
  8xa9-assembly1_A  TM=3.766E-01  e=9.719E-02  Homo sapiens
  5zyv-assembly1_A  TM=2.862E-01  e=4.053E-02  Homo sapiens
  2ph7-assembly2_B  TM=4.116E-01  e=6.278E-01  Archaeoglobus fulgidus DSM 4304
  5zyt-assembly3_C  TM=2.719E-01  e=4.972E-01  Homo sapiens

pLDDT: mean 74.7, std 17.0, range [27.88, 96.69]

Mean predicted aligned error: 12.34 Å